Protein AF-S4PIK2-F1 (afdb_monomer_lite)

Organism: NCBI:txid116150

Radius of gyration: 39.27 Å; chains: 1; bounding box: 96×107×87 Å

pLDDT: mean 75.52, std 18.6, range [41.78, 97.94]

Secondary structure (DSSP, 8-state):
------SSHHHHHHHHHHHHHHHHHHHHHHHHHHHHHHHHHHHHHHHTTTSSS--------------------PPPPPGGGGSTTS-----------------PPPSSPPP-GGGSHHHHHHHHHHTT--EE-TTS-EEPPP---TTS----TT-HHHHS-HHHHHHHHHHHHHT--HHHHHHHHHHTEEEEE-------S-TT--S-S--EEEEEEEE-TTS-EEEE-TTT-

Structure (mmCIF, N/CA/C/O backbone):
data_AF-S4PIK2-F1
#
_entry.id   AF-S4PIK2-F1
#
loop_
_atom_site.group_PDB
_atom_site.id
_atom_site.type_symbol
_atom_site.label_atom_id
_atom_site.label_alt_id
_atom_site.label_comp_id
_atom_site.label_asym_id
_atom_site.label_entity_id
_atom_site.label_seq_id
_atom_site.pdbx_PDB_ins_code
_atom_site.Cartn_x
_atom_site.Cartn_y
_atom_site.Cartn_z
_atom_site.occupancy
_atom_site.B_iso_or_equiv
_atom_site.auth_seq_id
_atom_site.auth_comp_id
_atom_site.auth_asym_id
_atom_site.auth_atom_id
_atom_site.pdbx_PDB_model_num
ATOM 1 N N . MET A 1 1 ? 64.288 75.799 -42.609 1.00 48.59 1 MET A N 1
ATOM 2 C CA . MET A 1 1 ? 63.403 76.109 -41.470 1.00 48.59 1 MET A CA 1
ATOM 3 C C . MET A 1 1 ? 62.301 75.067 -41.472 1.00 48.59 1 MET A C 1
ATOM 5 O O . MET A 1 1 ? 62.079 74.484 -42.522 1.00 48.59 1 MET A O 1
ATOM 9 N N . ASP A 1 2 ? 61.705 74.833 -40.307 1.00 48.56 2 ASP A N 1
ATOM 10 C CA . ASP A 1 2 ? 60.500 74.020 -40.068 1.00 48.56 2 ASP A CA 1
ATOM 11 C C . ASP A 1 2 ? 60.747 72.581 -39.595 1.00 48.56 2 ASP A C 1
ATOM 13 O O . ASP A 1 2 ? 60.775 71.621 -40.354 1.00 48.56 2 ASP A O 1
ATOM 17 N N . ASN A 1 3 ? 60.913 72.465 -38.274 1.00 49.25 3 ASN A N 1
ATOM 18 C CA . ASN A 1 3 ? 60.633 71.268 -37.484 1.00 49.25 3 ASN A CA 1
ATOM 19 C C . ASN A 1 3 ? 60.160 71.719 -36.092 1.00 49.25 3 ASN A C 1
ATOM 21 O O . ASN A 1 3 ? 60.960 71.814 -35.164 1.00 49.25 3 ASN A O 1
ATOM 25 N N . MET A 1 4 ? 58.871 72.019 -35.940 1.00 58.56 4 MET A N 1
ATOM 26 C CA . MET A 1 4 ? 58.173 72.054 -34.649 1.00 58.56 4 MET A CA 1
ATOM 27 C C . MET A 1 4 ? 56.706 71.705 -34.901 1.00 58.56 4 MET A C 1
ATOM 29 O O . MET A 1 4 ? 56.103 72.343 -35.747 1.00 58.56 4 MET A O 1
ATOM 33 N N . GLU A 1 5 ? 56.192 70.694 -34.185 1.00 57.09 5 GLU A N 1
ATOM 34 C CA . GLU A 1 5 ? 54.781 70.445 -33.795 1.00 57.09 5 GLU A CA 1
ATOM 35 C C . GLU A 1 5 ? 54.436 68.941 -33.804 1.00 57.09 5 GLU A C 1
ATOM 37 O O . GLU A 1 5 ? 53.780 68.432 -34.704 1.00 57.09 5 GLU A O 1
ATOM 42 N N . ALA A 1 6 ? 54.867 68.191 -32.779 1.00 55.91 6 ALA A N 1
ATOM 43 C CA . ALA A 1 6 ? 54.361 66.825 -32.545 1.00 55.91 6 ALA A CA 1
ATOM 44 C C . ALA A 1 6 ? 54.379 66.386 -31.061 1.00 55.91 6 ALA A C 1
ATOM 46 O O . ALA A 1 6 ? 54.435 65.196 -30.765 1.00 55.91 6 ALA A O 1
ATOM 47 N N . GLY A 1 7 ? 54.368 67.328 -30.106 1.00 54.72 7 GLY A N 1
ATOM 48 C CA . GLY A 1 7 ? 54.554 67.026 -28.674 1.00 54.72 7 GLY A CA 1
ATOM 49 C C . GLY A 1 7 ? 53.322 67.162 -27.769 1.00 54.72 7 GLY A C 1
ATOM 50 O O . GLY A 1 7 ? 53.376 66.755 -26.613 1.00 54.72 7 GLY A O 1
ATOM 51 N N . THR A 1 8 ? 52.216 67.742 -28.240 1.00 55.38 8 THR A N 1
ATOM 52 C CA . THR A 1 8 ? 51.115 68.198 -27.364 1.00 55.38 8 THR A CA 1
ATOM 53 C C . THR A 1 8 ? 49.846 67.340 -27.420 1.00 55.38 8 THR A C 1
ATOM 55 O O . THR A 1 8 ? 49.065 67.366 -26.470 1.00 55.38 8 THR A O 1
ATOM 58 N N . SER A 1 9 ? 49.649 66.523 -28.460 1.00 54.91 9 SER A N 1
ATOM 59 C CA . SER A 1 9 ? 48.389 65.779 -28.664 1.00 54.91 9 SER A CA 1
ATOM 60 C C . SER A 1 9 ? 48.259 64.488 -27.838 1.00 54.91 9 SER A C 1
ATOM 62 O O . SER A 1 9 ? 47.159 64.138 -27.420 1.00 54.91 9 SER A O 1
ATOM 64 N N . SER A 1 10 ? 49.362 63.802 -27.511 1.00 56.00 10 SER A N 1
ATOM 65 C CA . SER A 1 10 ? 49.327 62.494 -26.824 1.00 56.00 10 SER A CA 1
ATOM 66 C C . SER A 1 10 ? 49.040 62.569 -25.313 1.00 56.00 10 SER A C 1
ATOM 68 O O . SER A 1 10 ? 48.574 61.600 -24.713 1.00 56.00 10 SER A O 1
ATOM 70 N N . ASN A 1 11 ? 49.273 63.717 -24.668 1.00 56.66 11 ASN A N 1
ATOM 71 C CA . ASN A 1 11 ? 49.020 63.893 -23.228 1.00 56.66 11 ASN A CA 1
ATOM 72 C C . ASN A 1 11 ? 47.545 64.200 -22.902 1.00 56.66 11 ASN A C 1
ATOM 74 O O . ASN A 1 11 ? 47.058 63.894 -21.809 1.00 56.66 11 ASN A O 1
ATOM 78 N N . ILE A 1 12 ? 46.803 64.775 -23.851 1.00 57.78 12 ILE A N 1
ATOM 79 C CA . ILE A 1 12 ? 45.404 65.173 -23.646 1.00 57.78 12 ILE A CA 1
ATOM 80 C C . ILE A 1 12 ? 44.472 63.952 -23.734 1.00 57.78 12 ILE A C 1
ATOM 82 O O . ILE A 1 12 ? 43.569 63.807 -22.905 1.00 57.78 12 ILE A O 1
ATOM 86 N N . GLU A 1 13 ? 44.738 63.023 -24.655 1.00 57.81 13 GLU A N 1
ATOM 87 C CA . GLU A 1 13 ? 43.958 61.785 -24.818 1.00 57.81 13 GLU A CA 1
ATOM 88 C C . GLU A 1 13 ? 44.077 60.851 -23.603 1.00 57.81 13 GLU A C 1
ATOM 90 O O . GLU A 1 13 ? 43.070 60.362 -23.085 1.00 57.81 13 GLU A O 1
ATOM 95 N N . ASN A 1 14 ? 45.283 60.701 -23.044 1.00 57.06 14 ASN A N 1
ATOM 96 C CA . ASN A 1 14 ? 45.509 59.892 -21.840 1.00 57.06 14 ASN A CA 1
ATOM 97 C C . ASN A 1 14 ? 44.784 60.452 -20.598 1.00 57.06 14 ASN A C 1
ATOM 99 O O . ASN A 1 14 ? 44.290 59.701 -19.753 1.00 57.06 14 ASN A O 1
ATOM 103 N N . THR A 1 15 ? 44.639 61.777 -20.512 1.00 60.03 15 THR A N 1
ATOM 104 C CA . THR A 1 15 ? 43.928 62.442 -19.407 1.00 60.03 15 THR A CA 1
ATOM 105 C C . THR A 1 15 ? 42.402 62.314 -19.538 1.00 60.03 15 THR A C 1
ATOM 107 O O . THR A 1 15 ? 41.688 62.227 -18.532 1.00 60.03 15 THR A O 1
ATOM 110 N N . MET A 1 16 ? 41.883 62.269 -20.770 1.00 59.72 16 MET A N 1
ATOM 111 C CA . MET A 1 16 ? 40.462 62.040 -21.064 1.00 59.72 16 MET A CA 1
ATOM 112 C C . MET A 1 16 ? 40.035 60.603 -20.721 1.00 59.72 16 MET A C 1
ATOM 114 O O . MET A 1 16 ? 39.004 60.414 -20.067 1.00 59.72 16 MET A O 1
ATOM 118 N N . GLN A 1 17 ? 40.861 59.603 -21.053 1.00 58.72 17 GLN A N 1
ATOM 119 C CA . GLN A 1 17 ? 40.581 58.189 -20.765 1.00 58.72 17 GLN A CA 1
ATOM 120 C C . GLN A 1 17 ? 40.509 57.904 -19.249 1.00 58.72 17 GLN A C 1
ATOM 122 O O . GLN A 1 17 ? 39.618 57.194 -18.775 1.00 58.72 17 GLN A O 1
ATOM 127 N N . GLY A 1 18 ? 41.394 58.521 -18.452 1.00 66.12 18 GLY A N 1
ATOM 128 C CA . GLY A 1 18 ? 41.400 58.385 -16.988 1.00 66.12 18 GLY A CA 1
ATOM 129 C C . GLY A 1 18 ? 40.154 58.969 -16.307 1.00 66.12 18 GLY A C 1
ATOM 130 O O . GLY A 1 18 ? 39.608 58.372 -15.375 1.00 66.12 18 GLY A O 1
ATOM 131 N N . LYS A 1 19 ? 39.643 60.104 -16.804 1.00 69.62 19 LYS A N 1
ATOM 132 C CA . LYS A 1 19 ? 38.411 60.727 -16.286 1.00 69.62 19 LYS A CA 1
ATOM 133 C C . LYS A 1 19 ? 37.173 59.883 -16.592 1.00 69.62 19 LYS A C 1
ATOM 135 O O . LYS A 1 19 ? 36.316 59.735 -15.720 1.00 69.62 19 LYS A O 1
ATOM 140 N N . GLN A 1 20 ? 37.097 59.284 -17.781 1.00 68.69 20 GLN A N 1
ATOM 141 C CA . GLN A 1 20 ? 35.997 58.386 -18.151 1.00 68.69 20 GLN A CA 1
ATOM 142 C C . GLN A 1 20 ? 35.978 57.112 -17.289 1.00 68.69 20 GLN A C 1
ATOM 144 O O . GLN A 1 20 ? 34.920 56.734 -16.779 1.00 68.69 20 GLN A O 1
ATOM 149 N N . ASN A 1 21 ? 37.145 56.519 -17.019 1.00 70.12 21 ASN A N 1
ATOM 150 C CA . ASN A 1 21 ? 37.259 55.343 -16.150 1.00 70.12 21 ASN A CA 1
ATOM 151 C C . ASN A 1 21 ? 36.852 55.641 -14.696 1.00 70.12 21 ASN A C 1
ATOM 153 O O . ASN A 1 21 ? 36.129 54.858 -14.079 1.00 70.12 21 ASN A O 1
ATOM 157 N N . MET A 1 22 ? 37.220 56.808 -14.158 1.00 68.50 22 MET A N 1
ATOM 158 C CA . MET A 1 22 ? 36.801 57.230 -12.813 1.00 68.50 22 MET A CA 1
ATOM 159 C C . MET A 1 22 ? 35.287 57.469 -12.696 1.00 68.50 22 MET A C 1
ATOM 161 O O . MET A 1 22 ? 34.693 57.189 -11.651 1.00 68.50 22 MET A O 1
ATOM 165 N N . ILE A 1 23 ? 34.636 57.953 -13.760 1.00 74.19 23 ILE A N 1
ATOM 166 C CA . ILE A 1 23 ? 33.173 58.111 -13.808 1.00 74.19 23 ILE A CA 1
ATOM 167 C C . ILE A 1 23 ? 32.481 56.741 -13.837 1.00 74.19 23 ILE A C 1
ATOM 169 O O . ILE A 1 23 ? 31.471 56.550 -13.155 1.00 74.19 23 ILE A O 1
ATOM 173 N N . LEU A 1 24 ? 33.032 55.774 -14.576 1.00 69.25 24 LEU A N 1
ATOM 174 C CA . LEU A 1 24 ? 32.498 54.413 -14.643 1.00 69.25 24 LEU A CA 1
ATOM 175 C C . LEU A 1 24 ? 32.606 53.692 -13.289 1.00 69.25 24 LEU A C 1
ATOM 177 O O . LEU A 1 24 ? 31.624 53.112 -12.826 1.00 69.25 24 LEU A O 1
ATOM 181 N N . ILE A 1 25 ? 33.747 53.809 -12.603 1.00 69.12 25 ILE A N 1
ATOM 182 C CA . ILE A 1 25 ? 33.952 53.228 -11.266 1.00 69.12 25 ILE A CA 1
ATOM 183 C C . ILE A 1 25 ? 32.972 53.833 -10.249 1.00 69.12 25 ILE A C 1
ATOM 185 O O . ILE A 1 25 ? 32.337 53.096 -9.495 1.00 69.12 25 ILE A O 1
ATOM 189 N N . ARG A 1 26 ? 32.761 55.158 -10.265 1.00 70.88 26 ARG A N 1
ATOM 190 C CA . ARG A 1 26 ? 31.777 55.819 -9.384 1.00 70.88 26 ARG A CA 1
ATOM 191 C C . ARG A 1 26 ? 30.342 55.347 -9.644 1.00 70.88 26 ARG A C 1
ATOM 193 O O . ARG A 1 26 ? 29.594 55.150 -8.688 1.00 70.88 26 ARG A O 1
ATOM 200 N N . LYS A 1 27 ? 29.967 55.108 -10.907 1.00 70.50 27 LYS A N 1
ATOM 201 C CA . LYS A 1 27 ? 28.655 54.537 -11.264 1.00 70.50 27 LYS A CA 1
ATOM 202 C C . LYS A 1 27 ? 28.499 53.098 -10.761 1.00 70.50 27 LYS A C 1
ATOM 204 O O . LYS A 1 27 ? 27.450 52.770 -10.221 1.00 70.50 27 LYS A O 1
ATOM 209 N N . ILE A 1 28 ? 29.533 52.262 -10.869 1.00 67.62 28 ILE A N 1
ATOM 210 C CA . ILE A 1 28 ? 29.495 50.866 -10.395 1.00 67.62 28 ILE A CA 1
ATOM 211 C C . ILE A 1 28 ? 29.401 50.801 -8.864 1.00 67.62 28 ILE A C 1
ATOM 213 O O . ILE A 1 28 ? 28.563 50.075 -8.333 1.00 67.62 28 ILE A O 1
ATOM 217 N N . VAL A 1 29 ? 30.197 51.598 -8.144 1.00 66.50 29 VAL A N 1
ATOM 218 C CA . VAL A 1 29 ? 30.164 51.645 -6.669 1.00 66.50 29 VAL A CA 1
ATOM 219 C C . VAL A 1 29 ? 28.812 52.162 -6.158 1.00 66.50 29 VAL A C 1
ATOM 221 O O . VAL A 1 29 ? 28.276 51.626 -5.188 1.00 66.50 29 VAL A O 1
ATOM 224 N N . SER A 1 30 ? 28.209 53.139 -6.845 1.00 67.06 30 SER A N 1
ATOM 225 C CA . SER A 1 30 ? 26.853 53.618 -6.544 1.00 67.06 30 SER A CA 1
ATOM 226 C C . SER A 1 30 ? 25.796 52.524 -6.743 1.00 67.06 30 SER A C 1
ATOM 228 O O . SER A 1 30 ? 24.968 52.321 -5.857 1.00 67.06 30 SER A O 1
ATOM 230 N N . GLN A 1 31 ? 25.859 51.762 -7.838 1.00 59.50 31 GLN A N 1
ATOM 231 C CA . GLN A 1 31 ? 24.916 50.665 -8.090 1.00 59.50 31 GLN A CA 1
ATOM 232 C C . GLN A 1 31 ? 25.069 49.521 -7.073 1.00 59.50 31 GLN A C 1
ATOM 234 O O . GLN A 1 31 ? 24.072 48.999 -6.576 1.00 59.50 31 GLN A O 1
ATOM 239 N N . LEU A 1 32 ? 26.300 49.175 -6.680 1.00 58.72 32 LEU A N 1
ATOM 240 C CA . LEU A 1 32 ? 26.553 48.161 -5.649 1.00 58.72 32 LEU A CA 1
ATOM 241 C C . LEU A 1 32 ? 26.051 48.599 -4.259 1.00 58.72 32 LEU A C 1
ATOM 243 O O . LEU A 1 32 ? 25.538 47.768 -3.512 1.00 58.72 32 LEU A O 1
ATOM 247 N N . SER A 1 33 ? 26.125 49.894 -3.929 1.00 57.88 33 SER A N 1
ATOM 248 C CA . SER A 1 33 ? 25.582 50.454 -2.679 1.00 57.88 33 SER A CA 1
ATOM 249 C C . SER A 1 33 ? 24.047 50.421 -2.615 1.00 57.88 33 SER A C 1
ATOM 251 O O . SER A 1 33 ? 23.472 50.213 -1.545 1.00 57.88 33 SER A O 1
ATOM 253 N N . VAL A 1 34 ? 23.358 50.586 -3.746 1.00 59.75 34 VAL A N 1
ATOM 254 C CA . VAL A 1 34 ? 21.887 50.513 -3.798 1.00 59.75 34 VAL A CA 1
ATOM 255 C C . VAL A 1 34 ? 21.405 49.069 -3.618 1.00 59.75 34 VAL A C 1
ATOM 257 O O . VAL A 1 34 ? 20.442 48.826 -2.890 1.00 59.75 34 VAL A O 1
ATOM 260 N N . VAL A 1 35 ? 22.108 48.094 -4.203 1.00 59.59 35 VAL A N 1
ATOM 261 C CA . VAL A 1 35 ? 21.746 46.668 -4.113 1.00 59.59 35 VAL A CA 1
ATOM 262 C C . VAL A 1 35 ? 21.940 46.115 -2.696 1.00 59.59 35 VAL A C 1
ATOM 264 O O . VAL A 1 35 ? 21.079 45.383 -2.206 1.00 59.59 35 VAL A O 1
ATOM 267 N N . THR A 1 36 ? 23.006 46.499 -1.986 1.00 56.84 36 THR A N 1
ATOM 268 C CA . THR A 1 36 ? 23.229 46.052 -0.596 1.00 56.84 36 THR A CA 1
ATOM 269 C C . THR A 1 36 ? 22.203 46.631 0.382 1.00 56.84 36 THR A C 1
ATOM 271 O O . THR A 1 36 ? 21.752 45.929 1.291 1.00 56.84 36 THR A O 1
ATOM 274 N N . ASN A 1 37 ? 21.754 47.870 0.161 1.00 55.88 37 ASN A N 1
ATOM 275 C CA . ASN A 1 37 ? 20.679 48.483 0.944 1.00 55.88 37 ASN A CA 1
ATOM 276 C C . ASN A 1 37 ? 19.301 47.852 0.667 1.00 55.88 37 ASN A C 1
ATOM 278 O O . ASN A 1 37 ? 18.480 47.739 1.577 1.00 55.88 37 ASN A O 1
ATOM 282 N N . PHE A 1 38 ? 19.044 47.377 -0.554 1.00 56.34 38 PHE A N 1
ATOM 283 C CA . PHE A 1 38 ? 17.775 46.722 -0.896 1.00 56.34 38 PHE A CA 1
ATOM 284 C C . PHE A 1 38 ? 17.659 45.308 -0.300 1.00 56.34 38 PHE A C 1
ATOM 286 O O . PHE A 1 38 ? 16.600 44.920 0.196 1.00 56.34 38 PHE A O 1
ATOM 293 N N . VAL A 1 39 ? 18.762 44.551 -0.282 1.00 58.19 39 VAL A N 1
ATOM 294 C CA . VAL A 1 39 ? 18.813 43.205 0.318 1.00 58.19 39 VAL A CA 1
ATOM 295 C C . VAL A 1 39 ? 18.651 43.262 1.844 1.00 58.19 39 VAL A C 1
ATOM 297 O O . VAL A 1 39 ? 17.966 42.414 2.417 1.00 58.19 39 VAL A O 1
ATOM 300 N N . SER A 1 40 ? 19.192 44.288 2.515 1.00 56.59 40 SER A N 1
ATOM 301 C CA . SER A 1 40 ? 19.033 44.456 3.970 1.00 56.59 40 SER A CA 1
ATOM 302 C C . SER A 1 40 ? 17.601 44.844 4.382 1.00 56.59 40 SER A C 1
ATOM 304 O O . SER A 1 40 ? 17.103 44.375 5.409 1.00 56.59 40 SER A O 1
ATOM 306 N N . LEU A 1 41 ? 16.899 45.630 3.556 1.00 54.91 41 LEU A N 1
ATOM 307 C CA . LEU A 1 41 ? 15.486 45.983 3.747 1.00 54.91 41 LEU A CA 1
ATOM 308 C C . LEU A 1 41 ? 14.542 44.785 3.561 1.00 54.91 41 LEU A C 1
ATOM 310 O O . LEU A 1 41 ? 13.550 44.673 4.286 1.00 54.91 41 LEU A O 1
ATOM 314 N N . LEU A 1 42 ? 14.855 43.869 2.639 1.00 56.59 42 LEU A N 1
ATOM 315 C CA . LEU A 1 42 ? 14.076 42.643 2.431 1.00 56.59 42 LEU A CA 1
ATOM 316 C C . LEU A 1 42 ? 14.302 41.612 3.549 1.00 56.59 42 LEU A C 1
ATOM 318 O O . LEU A 1 42 ? 13.337 41.002 4.006 1.00 56.59 42 LEU A O 1
ATOM 322 N N . PHE A 1 43 ? 15.524 41.495 4.081 1.00 53.09 43 PHE A N 1
ATOM 323 C CA . PHE A 1 43 ? 15.800 40.647 5.250 1.00 53.09 43 PHE A CA 1
ATOM 324 C C . PHE A 1 43 ? 15.129 41.159 6.535 1.00 53.09 43 PHE A C 1
ATOM 326 O O . PHE A 1 43 ? 14.634 40.360 7.328 1.00 53.09 43 PHE A O 1
ATOM 333 N N . ARG A 1 44 ? 15.035 42.482 6.740 1.00 53.12 44 ARG A N 1
ATOM 334 C CA . ARG A 1 44 ? 14.359 43.053 7.923 1.00 53.12 44 ARG A CA 1
ATOM 335 C C . ARG A 1 44 ? 12.834 42.893 7.897 1.00 53.12 44 ARG A C 1
ATOM 337 O O . ARG A 1 44 ? 12.249 42.674 8.951 1.00 53.12 44 ARG A O 1
ATOM 344 N N . LYS A 1 45 ? 12.193 42.933 6.722 1.00 52.62 45 LYS A N 1
ATOM 345 C CA . LYS A 1 45 ? 10.731 42.740 6.591 1.00 52.62 45 LYS A CA 1
ATOM 346 C C . LYS A 1 45 ? 10.274 41.288 6.774 1.00 52.62 45 LYS A C 1
ATOM 348 O O . LYS A 1 45 ? 9.111 41.061 7.087 1.00 52.62 45 LYS A O 1
ATOM 353 N N . GLN A 1 46 ? 11.165 40.311 6.602 1.00 47.09 46 GLN A N 1
ATOM 354 C CA . GLN A 1 46 ? 10.838 38.894 6.798 1.00 47.09 46 GLN A CA 1
ATOM 355 C C . GLN A 1 46 ? 10.997 38.445 8.263 1.00 47.09 46 GLN A C 1
ATOM 357 O O . GLN A 1 46 ? 10.366 37.476 8.674 1.00 47.09 46 GLN A O 1
ATOM 362 N N . ILE A 1 47 ? 11.784 39.174 9.065 1.00 47.16 47 ILE A N 1
ATOM 363 C CA . ILE A 1 47 ? 12.027 38.864 10.485 1.00 47.16 47 ILE A CA 1
ATOM 364 C C . ILE A 1 47 ? 10.891 39.374 11.391 1.00 47.16 47 ILE A C 1
ATOM 366 O O . ILE A 1 47 ? 10.562 38.712 12.369 1.00 47.16 47 ILE A O 1
ATOM 370 N N . THR A 1 48 ? 10.210 40.473 11.045 1.00 48.12 48 THR A N 1
ATOM 371 C CA . THR A 1 48 ? 9.084 41.001 11.848 1.00 48.12 48 THR A CA 1
ATOM 372 C C . THR A 1 48 ? 7.764 40.244 11.666 1.00 48.12 48 THR A C 1
ATOM 374 O O . THR A 1 48 ? 6.830 40.488 12.412 1.00 48.12 48 THR A O 1
ATOM 377 N N . LEU A 1 49 ? 7.659 39.330 10.693 1.00 50.69 49 LEU A N 1
ATOM 378 C CA . LEU A 1 49 ? 6.473 38.475 10.497 1.00 50.69 49 LEU A CA 1
ATOM 379 C C . LEU A 1 49 ? 6.580 37.111 11.207 1.00 50.69 49 LEU A C 1
ATOM 381 O O . LEU A 1 49 ? 5.653 36.308 11.140 1.00 50.69 49 LEU A O 1
ATOM 385 N N . LEU A 1 50 ? 7.711 36.835 11.866 1.00 45.62 50 LEU A N 1
ATOM 386 C CA . LEU A 1 50 ? 7.996 35.569 12.556 1.00 45.62 50 LEU A CA 1
ATOM 387 C C . LEU A 1 50 ? 8.001 35.692 14.087 1.00 45.62 50 LEU A C 1
ATOM 389 O O . LEU A 1 50 ? 7.955 34.669 14.766 1.00 45.62 50 LEU A O 1
ATOM 393 N N . SER A 1 51 ? 8.003 36.912 14.629 1.00 49.56 51 SER A N 1
ATOM 394 C CA . SER A 1 51 ? 7.880 37.168 16.071 1.00 49.56 51 SER A CA 1
ATOM 395 C C . SER A 1 51 ? 6.442 37.076 16.593 1.00 49.56 51 SER A C 1
ATOM 397 O O . SER A 1 51 ? 6.261 36.838 17.778 1.00 49.56 51 SER A O 1
ATOM 399 N N . ASP A 1 52 ? 5.429 37.157 15.724 1.00 50.34 52 ASP A N 1
ATOM 400 C CA . ASP A 1 52 ? 4.011 37.091 16.129 1.00 50.34 52 ASP A CA 1
ATOM 401 C C . ASP A 1 52 ? 3.452 35.651 16.156 1.00 50.34 52 ASP A C 1
ATOM 403 O O . ASP A 1 52 ? 2.298 35.427 16.514 1.00 50.34 52 ASP A O 1
ATOM 407 N N . ILE A 1 53 ? 4.264 34.651 15.783 1.00 52.53 53 ILE A N 1
ATOM 408 C CA . ILE A 1 53 ? 3.898 33.219 15.814 1.00 52.53 53 ILE A CA 1
ATOM 409 C C . ILE A 1 53 ? 4.453 32.513 17.064 1.00 52.53 53 ILE A C 1
ATOM 411 O O . ILE A 1 53 ? 3.921 31.483 17.473 1.00 52.53 53 ILE A O 1
ATOM 415 N N . PHE A 1 54 ? 5.486 33.070 17.700 1.00 43.34 54 PHE A N 1
ATOM 416 C CA . PHE A 1 54 ? 6.134 32.498 18.883 1.00 43.34 54 PHE A CA 1
ATOM 417 C C . PHE A 1 54 ? 6.092 33.476 20.059 1.00 43.34 54 PHE A C 1
ATOM 419 O O . PHE A 1 54 ? 7.127 33.817 20.628 1.00 43.34 54 PHE A O 1
ATOM 426 N N . GLY A 1 55 ? 4.883 33.908 20.427 1.00 47.94 55 GLY A N 1
ATOM 427 C CA . GLY A 1 55 ? 4.620 34.400 21.777 1.00 47.94 55 GLY A CA 1
ATOM 428 C C . GLY A 1 55 ? 4.919 33.276 22.767 1.00 47.94 55 GLY A C 1
ATOM 429 O O . GLY A 1 55 ? 4.093 32.394 22.987 1.00 47.94 55 GLY A O 1
ATOM 430 N N . VAL A 1 56 ? 6.156 33.254 23.260 1.00 47.59 56 VAL A N 1
ATOM 431 C CA . VAL A 1 56 ? 6.586 32.456 24.405 1.00 47.59 56 VAL A CA 1
ATOM 432 C C . VAL A 1 56 ? 6.116 33.228 25.626 1.00 47.59 56 VAL A C 1
ATOM 434 O O . VAL A 1 56 ? 6.840 34.066 26.157 1.00 47.59 56 VAL A O 1
ATOM 437 N N . ASP A 1 57 ? 4.867 32.990 26.000 1.00 54.19 57 ASP A N 1
ATOM 438 C CA . ASP A 1 57 ? 4.403 33.311 27.335 1.00 54.19 57 ASP A CA 1
ATOM 439 C C . ASP A 1 57 ? 4.800 32.171 28.279 1.00 54.19 57 ASP A C 1
ATOM 441 O O . ASP A 1 57 ? 4.712 30.990 27.938 1.00 54.19 57 ASP A O 1
ATOM 445 N N . GLU A 1 58 ? 5.164 32.595 29.486 1.00 66.56 58 GLU A N 1
ATOM 446 C CA . GLU A 1 58 ? 5.048 31.852 30.740 1.00 66.56 58 GLU A CA 1
ATOM 447 C C . GLU A 1 58 ? 6.277 31.045 31.199 1.00 66.56 58 GLU A C 1
ATOM 449 O O . GLU A 1 58 ? 6.508 29.882 30.872 1.00 66.56 58 GLU A O 1
ATOM 454 N N . GLU A 1 59 ? 7.061 31.733 32.033 1.00 60.94 59 GLU A N 1
ATOM 455 C CA . GLU A 1 59 ? 7.844 31.171 33.132 1.00 60.94 59 GLU A CA 1
ATOM 456 C C . GLU A 1 59 ? 6.995 30.179 33.949 1.00 60.94 59 GLU A C 1
ATOM 458 O O . GLU A 1 59 ? 6.055 30.584 34.630 1.00 60.94 59 GLU A O 1
ATOM 463 N N . ASP A 1 60 ? 7.361 28.896 33.935 1.00 57.66 60 ASP A N 1
ATOM 464 C CA . ASP A 1 60 ? 6.934 27.936 34.956 1.00 57.66 60 ASP A CA 1
ATOM 465 C C . ASP A 1 60 ? 8.170 27.515 35.769 1.00 57.66 60 ASP A C 1
ATOM 467 O O . ASP A 1 60 ? 9.024 26.777 35.257 1.00 57.66 60 ASP A O 1
ATOM 471 N N . PRO A 1 61 ? 8.331 27.985 37.021 1.00 52.75 61 PRO A N 1
ATOM 472 C CA . PRO A 1 61 ? 9.392 27.531 37.900 1.00 52.75 61 PRO A CA 1
ATOM 473 C C . PRO A 1 61 ? 8.996 26.169 38.480 1.00 52.75 61 PRO A C 1
ATOM 475 O O . PRO A 1 61 ? 8.721 26.035 39.674 1.00 52.75 61 PRO A O 1
ATOM 478 N N . TYR A 1 62 ? 8.985 25.130 37.642 1.00 60.53 62 TYR A N 1
ATOM 479 C CA . TYR A 1 62 ? 8.849 23.762 38.122 1.00 60.53 62 TYR A CA 1
ATOM 480 C C . TYR A 1 62 ? 10.157 23.356 38.810 1.00 60.53 62 TYR A C 1
ATOM 482 O O . TYR A 1 62 ? 11.096 22.850 38.193 1.00 60.53 62 TYR A O 1
ATOM 490 N N . GLN A 1 63 ? 10.239 23.625 40.113 1.00 57.53 63 GLN A N 1
ATOM 491 C CA . GLN A 1 63 ? 11.255 23.040 40.975 1.00 57.53 63 GLN A CA 1
ATOM 492 C C . GLN A 1 63 ? 11.011 21.534 41.042 1.00 57.53 63 GLN A C 1
ATOM 494 O O . GLN A 1 63 ? 10.148 21.056 41.780 1.00 57.53 63 GLN A O 1
ATOM 499 N N . ASP A 1 64 ? 11.798 20.797 40.260 1.00 61.84 64 ASP A N 1
ATOM 500 C CA . ASP A 1 64 ? 11.977 19.355 40.372 1.00 61.84 64 ASP A CA 1
ATOM 501 C C . ASP A 1 64 ? 12.538 19.032 41.765 1.00 61.84 64 ASP A C 1
ATOM 503 O O . ASP A 1 64 ? 13.745 18.947 41.994 1.00 61.84 64 ASP A O 1
ATOM 507 N N . SER A 1 65 ? 11.638 18.921 42.741 1.00 61.00 65 SER A N 1
ATOM 508 C CA . SER A 1 65 ? 11.927 18.293 44.023 1.00 61.00 65 SER A CA 1
ATOM 509 C C . SER A 1 65 ? 12.037 16.797 43.758 1.00 61.00 65 SER A C 1
ATOM 511 O O . SER A 1 65 ? 11.081 16.046 43.951 1.00 61.00 65 SER A O 1
ATOM 513 N N . GLY A 1 66 ? 13.206 16.397 43.257 1.00 59.94 66 GLY A N 1
ATOM 514 C CA . GLY A 1 66 ? 13.586 15.026 42.959 1.00 59.94 66 GLY A CA 1
ATOM 515 C C . GLY A 1 66 ? 13.609 14.155 44.212 1.00 59.94 66 GLY A C 1
ATOM 516 O O . GLY A 1 66 ? 14.671 13.793 44.713 1.00 59.94 66 GLY A O 1
ATOM 517 N N . SER A 1 67 ? 12.436 13.771 44.713 1.00 65.88 67 SER A N 1
ATOM 518 C CA . SER A 1 67 ? 12.325 12.553 45.502 1.00 65.88 67 SER A CA 1
ATOM 519 C C . SER A 1 67 ? 12.407 11.388 44.522 1.00 65.88 67 SER A C 1
ATOM 521 O O . SER A 1 67 ? 11.447 11.080 43.813 1.00 65.88 67 SER A O 1
ATOM 523 N N . GLU A 1 68 ? 13.592 10.794 44.451 1.00 66.38 68 GLU A N 1
ATOM 524 C CA . GLU A 1 68 ? 13.918 9.604 43.679 1.00 66.38 68 GLU A CA 1
ATOM 525 C C . GLU A 1 68 ? 12.915 8.488 44.009 1.00 66.38 68 GLU A C 1
ATOM 527 O O . GLU A 1 68 ? 12.977 7.836 45.052 1.00 66.38 68 GLU A O 1
ATOM 532 N N . TYR A 1 69 ? 11.919 8.302 43.140 1.00 71.81 69 TYR A N 1
ATOM 533 C CA . TYR A 1 69 ? 10.997 7.183 43.252 1.00 71.81 69 TYR A CA 1
ATOM 534 C C . TYR A 1 69 ? 11.782 5.910 42.944 1.00 71.81 69 TYR A C 1
ATOM 536 O O . TYR A 1 69 ? 11.954 5.543 41.783 1.00 71.81 69 TYR A O 1
ATOM 544 N N . LEU A 1 70 ? 12.275 5.244 43.987 1.00 68.62 70 LEU A N 1
ATOM 545 C CA . LEU A 1 70 ? 12.758 3.874 43.907 1.00 68.62 70 LEU A CA 1
ATOM 546 C C . LEU A 1 70 ? 11.532 2.958 43.994 1.00 68.62 70 LEU A C 1
ATOM 548 O O . LEU A 1 70 ? 10.950 2.831 45.076 1.00 68.62 70 LEU A O 1
ATOM 552 N N . PRO A 1 71 ? 11.107 2.303 42.896 1.00 62.75 71 PRO A N 1
ATOM 553 C CA . PRO A 1 71 ? 10.064 1.299 42.980 1.00 62.75 71 PRO A CA 1
ATOM 554 C C . PRO A 1 71 ? 10.601 0.188 43.880 1.00 62.75 71 PRO A C 1
ATOM 556 O O . PRO A 1 71 ? 11.599 -0.460 43.548 1.00 62.75 71 PRO A O 1
ATOM 559 N N . SER A 1 72 ? 9.980 -0.010 45.043 1.00 64.88 72 SER A N 1
ATOM 560 C CA . SER A 1 72 ? 10.309 -1.136 45.909 1.00 64.88 72 SER A CA 1
ATOM 561 C C . SER A 1 72 ? 10.212 -2.406 45.072 1.00 64.88 72 SER A C 1
ATOM 563 O O . SER A 1 72 ? 9.176 -2.663 44.457 1.00 64.88 72 SER A O 1
ATOM 565 N N . ARG A 1 73 ? 11.316 -3.160 44.995 1.00 58.94 73 ARG A N 1
ATOM 566 C CA . ARG A 1 73 ? 11.378 -4.438 44.281 1.00 58.94 73 ARG A CA 1
ATOM 567 C C . ARG A 1 73 ? 10.176 -5.282 44.688 1.00 58.94 73 ARG A C 1
ATOM 569 O O . ARG A 1 73 ? 10.060 -5.669 45.849 1.00 58.94 73 ARG A O 1
ATOM 576 N N . SER A 1 74 ? 9.303 -5.557 43.726 1.00 63.78 74 SER A N 1
ATOM 577 C CA . SER A 1 74 ? 8.223 -6.520 43.887 1.00 63.78 74 SER A CA 1
ATOM 578 C C . SER A 1 74 ? 8.819 -7.848 44.369 1.00 63.78 74 SER A C 1
ATOM 580 O O . SER A 1 74 ? 9.804 -8.303 43.774 1.00 63.78 74 SER A O 1
ATOM 582 N N . PRO A 1 75 ? 8.281 -8.468 45.433 1.00 61.91 75 PRO A N 1
ATOM 583 C CA . PRO A 1 75 ? 8.745 -9.778 45.866 1.00 61.91 75 PRO A CA 1
ATOM 584 C C . PRO A 1 75 ? 8.556 -10.786 44.726 1.00 61.91 75 PRO A C 1
ATOM 586 O O . PRO A 1 75 ? 7.541 -10.766 44.027 1.00 61.91 75 PRO A O 1
ATOM 589 N N . SER A 1 76 ? 9.571 -11.623 44.499 1.00 60.50 76 SER A N 1
ATOM 590 C CA . SER A 1 76 ? 9.534 -12.657 43.466 1.00 60.50 76 SER A CA 1
ATOM 591 C C . SER A 1 76 ? 8.372 -13.620 43.725 1.00 60.50 76 SER A C 1
ATOM 593 O O . SER A 1 76 ? 8.168 -13.984 44.888 1.00 60.50 76 SER A O 1
ATOM 595 N N . PRO A 1 77 ? 7.661 -14.080 42.682 1.00 57.31 77 PRO A N 1
ATOM 596 C CA . PRO A 1 77 ? 6.608 -15.073 42.845 1.00 57.31 77 PRO A CA 1
ATOM 597 C C . PRO A 1 77 ? 7.196 -16.336 43.475 1.00 57.31 77 PRO A C 1
ATOM 599 O O . PRO A 1 77 ? 8.240 -16.830 43.037 1.00 57.31 77 PRO A O 1
ATOM 602 N N . THR A 1 78 ? 6.559 -16.829 44.531 1.00 60.91 78 THR A N 1
ATOM 603 C CA . THR A 1 78 ? 6.928 -18.098 45.150 1.00 60.91 78 THR A CA 1
ATOM 604 C C . THR A 1 78 ? 6.470 -19.268 44.267 1.00 60.91 78 THR A C 1
ATOM 606 O O . THR A 1 78 ? 5.496 -19.137 43.527 1.00 60.91 78 THR A O 1
ATOM 609 N N . PRO A 1 79 ? 7.135 -20.437 44.337 1.00 55.72 79 PRO A N 1
ATOM 610 C CA . PRO A 1 79 ? 6.875 -21.589 43.458 1.00 55.72 79 PRO A CA 1
ATOM 611 C C . PRO A 1 79 ? 5.473 -22.229 43.528 1.00 55.72 79 PRO A C 1
ATOM 613 O O . PRO A 1 79 ? 5.253 -23.244 42.875 1.00 55.72 79 PRO A O 1
ATOM 616 N N . LEU A 1 80 ? 4.540 -21.685 44.316 1.00 53.62 80 LEU A N 1
ATOM 617 C CA . LEU A 1 80 ? 3.199 -22.249 44.507 1.00 53.62 80 LEU A CA 1
ATOM 618 C C . LEU A 1 80 ? 2.169 -21.774 43.467 1.00 53.62 80 LEU A C 1
ATOM 620 O O . LEU A 1 80 ? 1.124 -22.401 43.349 1.00 53.62 80 LEU A O 1
ATOM 624 N N . ASP A 1 81 ? 2.483 -20.758 42.658 1.00 51.72 81 ASP A N 1
ATOM 625 C CA . ASP A 1 81 ? 1.566 -20.235 41.627 1.00 51.72 81 ASP A CA 1
ATOM 626 C C . ASP A 1 81 ? 1.659 -20.982 40.275 1.00 51.72 81 ASP A C 1
ATOM 628 O O . ASP A 1 81 ? 1.012 -20.598 39.301 1.00 51.72 81 ASP A O 1
ATOM 632 N N . LEU A 1 82 ? 2.481 -22.038 40.172 1.00 53.56 82 LEU A N 1
ATOM 633 C CA . LEU A 1 82 ? 2.767 -22.717 38.897 1.00 53.56 82 LEU A CA 1
ATOM 634 C C . LEU A 1 82 ? 1.887 -23.945 38.606 1.00 53.56 82 LEU A C 1
ATOM 636 O O . LEU A 1 82 ? 2.041 -24.558 37.552 1.00 53.56 82 LEU A O 1
ATOM 640 N N . ILE A 1 83 ? 0.982 -24.313 39.516 1.00 51.78 83 ILE A N 1
ATOM 641 C CA . ILE A 1 83 ? 0.164 -25.532 39.388 1.00 51.78 83 ILE A CA 1
ATOM 642 C C . ILE A 1 83 ? -1.172 -25.254 38.665 1.00 51.78 83 ILE A C 1
ATOM 644 O O . ILE A 1 83 ? -1.673 -26.126 37.965 1.00 51.78 83 ILE A O 1
ATOM 648 N N . ASP A 1 84 ? -1.675 -24.017 38.679 1.00 47.97 84 ASP A N 1
ATOM 649 C CA . ASP A 1 84 ? -2.998 -23.666 38.123 1.00 47.97 84 ASP A CA 1
ATOM 650 C C . ASP A 1 84 ? -3.037 -23.436 36.591 1.00 47.97 84 ASP A C 1
ATOM 652 O O . ASP A 1 84 ? -4.033 -22.946 36.060 1.00 47.97 84 ASP A O 1
ATOM 656 N N . ILE A 1 85 ? -1.970 -23.755 35.841 1.00 51.22 85 ILE A N 1
ATOM 657 C CA . ILE A 1 85 ? -1.884 -23.446 34.393 1.00 51.22 85 ILE A CA 1
ATOM 658 C C . ILE A 1 85 ? -2.071 -24.684 33.488 1.00 51.22 85 ILE A C 1
ATOM 660 O O . ILE A 1 85 ? -2.128 -24.534 32.267 1.00 51.22 85 ILE A O 1
ATOM 664 N N . LEU A 1 86 ? -2.203 -25.907 34.021 1.00 55.06 86 LEU A N 1
ATOM 665 C CA . LEU A 1 86 ? -2.136 -27.124 33.187 1.00 55.06 86 LEU A CA 1
ATOM 666 C C . LEU A 1 86 ? -3.315 -28.107 33.241 1.00 55.06 86 LEU A C 1
ATOM 668 O O . LEU A 1 86 ? -3.159 -29.224 32.756 1.00 55.06 86 LEU A O 1
ATOM 672 N N . GLU A 1 87 ? -4.510 -27.705 33.671 1.00 53.41 87 GLU A N 1
ATOM 673 C CA . GLU A 1 87 ? -5.709 -28.541 33.489 1.00 53.41 87 GLU A CA 1
ATOM 674 C C . GLU A 1 87 ? -6.840 -27.760 32.809 1.00 53.41 87 GLU A C 1
ATOM 676 O O . GLU A 1 87 ? -7.454 -26.875 33.391 1.00 53.41 87 GLU A O 1
ATOM 681 N N . ASP A 1 88 ? -7.010 -28.033 31.507 1.00 46.25 88 ASP A N 1
ATOM 682 C CA . ASP A 1 88 ? -8.288 -28.387 30.862 1.00 46.25 88 ASP A CA 1
ATOM 683 C C . ASP A 1 88 ? -8.301 -28.007 29.377 1.00 46.25 88 ASP A C 1
ATOM 685 O O . ASP A 1 88 ? -8.821 -26.980 28.937 1.00 46.25 88 ASP A O 1
ATOM 689 N N . ASN A 1 89 ? -7.745 -28.910 28.568 1.00 51.28 89 ASN A N 1
ATOM 690 C CA . ASN A 1 89 ? -7.948 -28.947 27.126 1.00 51.28 89 ASN A CA 1
ATOM 691 C C . ASN A 1 89 ? -8.879 -30.122 26.795 1.00 51.28 89 ASN A C 1
ATOM 693 O O . ASN A 1 89 ? -8.445 -31.158 26.298 1.00 51.28 89 ASN A O 1
ATOM 697 N N . HIS A 1 90 ? -10.172 -29.973 27.089 1.00 53.44 90 HIS A N 1
ATOM 698 C CA . HIS A 1 90 ? -11.197 -30.805 26.461 1.00 53.44 90 HIS A CA 1
ATOM 699 C C . HIS A 1 90 ? -12.527 -30.050 26.319 1.00 53.44 90 HIS A C 1
ATOM 701 O O . HIS A 1 90 ? -13.472 -30.253 27.070 1.00 53.44 90 HIS A O 1
ATOM 707 N N . SER A 1 91 ? -12.637 -29.186 25.306 1.00 41.78 91 SER A N 1
ATOM 708 C CA . SER A 1 91 ? -13.948 -28.729 24.827 1.00 41.78 91 SER A CA 1
ATOM 709 C C . SER A 1 91 ? -14.400 -29.610 23.670 1.00 41.78 91 SER A C 1
ATOM 711 O O . SER A 1 91 ? -13.995 -29.421 22.522 1.00 41.78 91 SER A O 1
ATOM 713 N N . GLN A 1 92 ? -15.258 -30.581 23.988 1.00 42.72 92 GLN A N 1
ATOM 714 C CA . GLN A 1 92 ? -16.199 -31.103 23.008 1.00 42.72 92 GLN A CA 1
ATOM 715 C C . GLN A 1 92 ? -17.227 -30.016 22.695 1.00 42.72 92 GLN A C 1
ATOM 717 O O . GLN A 1 92 ? -17.820 -29.400 23.576 1.00 42.72 92 GLN A O 1
ATOM 722 N N . ASN A 1 93 ? -17.385 -29.794 21.398 1.00 52.66 93 ASN A N 1
ATOM 723 C CA . ASN A 1 93 ? -18.419 -29.005 20.762 1.00 52.66 93 ASN A CA 1
ATOM 724 C C . ASN A 1 93 ? -19.804 -29.498 21.219 1.00 52.66 93 ASN A C 1
ATOM 726 O O . ASN A 1 93 ? -20.183 -30.619 20.893 1.00 52.66 93 ASN A O 1
ATOM 730 N N . ASN A 1 94 ? -20.545 -28.672 21.956 1.00 42.94 94 ASN A N 1
ATOM 731 C CA . ASN A 1 94 ? -21.972 -28.859 22.188 1.00 42.94 94 ASN A CA 1
ATOM 732 C C . ASN A 1 94 ? -22.673 -27.522 21.957 1.00 42.94 94 ASN A C 1
ATOM 734 O O . ASN A 1 94 ? -22.396 -26.521 22.616 1.00 42.94 94 ASN A O 1
ATOM 738 N N . GLN A 1 95 ? -23.547 -27.519 20.955 1.00 52.25 95 GLN A N 1
ATOM 739 C CA . GLN A 1 95 ? -24.519 -26.465 20.721 1.00 52.25 95 GLN A CA 1
ATOM 740 C C . GLN A 1 95 ? -25.509 -26.499 21.884 1.00 52.25 95 GLN A C 1
ATOM 742 O O . GLN A 1 95 ? -26.191 -27.507 22.048 1.00 52.25 95 GLN A O 1
ATOM 747 N N . ASP A 1 96 ? -25.575 -25.427 22.675 1.00 45.81 96 ASP A N 1
ATOM 748 C CA . ASP A 1 96 ? -26.527 -25.322 23.782 1.00 45.81 96 ASP A CA 1
ATOM 749 C C . ASP A 1 96 ? -27.612 -24.262 23.480 1.00 45.81 96 ASP A C 1
ATOM 751 O O . ASP A 1 96 ? -27.322 -23.255 22.817 1.00 45.81 96 ASP A O 1
ATOM 755 N N . PRO A 1 97 ? -28.870 -24.490 23.913 1.00 47.72 97 PRO A N 1
ATOM 756 C CA . PRO A 1 97 ? -30.042 -23.686 23.590 1.00 47.72 97 PRO A CA 1
ATOM 757 C C . PRO A 1 97 ? -30.031 -22.304 24.245 1.00 47.72 97 PRO A C 1
ATOM 759 O O . PRO A 1 97 ? -29.343 -22.043 25.229 1.00 47.72 97 PRO A O 1
ATOM 762 N N . GLN A 1 98 ? -30.876 -21.422 23.710 1.00 52.16 98 GLN A N 1
ATOM 763 C CA . GLN A 1 98 ? -31.176 -20.106 24.270 1.00 52.16 98 GLN A CA 1
ATOM 764 C C . GLN A 1 98 ? -31.719 -20.250 25.703 1.00 52.16 98 GLN A C 1
ATOM 766 O O . GLN A 1 98 ? -32.892 -20.547 25.910 1.00 52.16 98 GLN A O 1
ATOM 771 N N . ASN A 1 99 ? -30.843 -20.070 26.690 1.00 46.12 99 ASN A N 1
ATOM 772 C CA . ASN A 1 99 ? -31.190 -20.004 28.103 1.00 46.12 99 ASN A CA 1
ATOM 773 C C . ASN A 1 99 ? -31.233 -18.528 28.522 1.00 46.12 99 ASN A C 1
ATOM 775 O O . ASN A 1 99 ? -30.196 -17.910 28.779 1.00 46.12 99 ASN A O 1
ATOM 779 N N . ASP A 1 100 ? -32.444 -17.972 28.566 1.00 56.53 100 ASP A N 1
ATOM 780 C CA . ASP A 1 100 ? -32.756 -16.633 29.072 1.00 56.53 100 ASP A CA 1
ATOM 781 C C . ASP A 1 100 ? -32.621 -16.574 30.604 1.00 56.53 100 ASP A C 1
ATOM 783 O O . ASP A 1 100 ? -33.568 -16.287 31.337 1.00 56.53 100 ASP A O 1
ATOM 787 N N . GLN A 1 101 ? -31.422 -16.840 31.125 1.00 60.12 101 GLN A N 1
ATOM 788 C CA . GLN A 1 101 ? -31.117 -16.458 32.498 1.00 60.12 101 GLN A CA 1
ATOM 789 C C . GLN A 1 101 ? -30.839 -14.959 32.527 1.00 60.12 101 GLN A C 1
ATOM 791 O O . GLN A 1 101 ? -29.863 -14.489 31.940 1.00 60.12 101 GLN A O 1
ATOM 796 N N . GLU A 1 102 ? -31.682 -14.206 33.237 1.00 65.56 102 GLU A N 1
ATOM 797 C CA . GLU A 1 102 ? -31.427 -12.814 33.605 1.00 65.56 102 GLU A CA 1
ATOM 798 C C . GLU A 1 102 ? -30.073 -12.713 34.323 1.00 65.56 102 GLU A C 1
ATOM 800 O O . GLU A 1 102 ? -29.941 -12.913 35.535 1.00 65.56 102 GLU A O 1
ATOM 805 N N . GLN A 1 103 ? -29.026 -12.419 33.554 1.00 71.75 103 GLN A N 1
ATOM 806 C CA . GLN A 1 103 ? -27.678 -12.266 34.075 1.00 71.75 103 GLN A CA 1
ATOM 807 C C . GLN A 1 103 ? -27.659 -11.053 35.003 1.00 71.75 103 GLN A C 1
ATOM 809 O O . GLN A 1 103 ? -27.728 -9.897 34.568 1.00 71.75 103 GLN A O 1
ATOM 814 N N . ARG A 1 104 ? -27.560 -11.319 36.311 1.00 78.06 104 ARG A N 1
ATOM 815 C CA . ARG A 1 104 ? -27.382 -10.290 37.339 1.00 78.06 104 ARG A CA 1
ATOM 816 C C . ARG A 1 104 ? -26.222 -9.382 36.929 1.00 78.06 104 ARG A C 1
ATOM 818 O O . ARG A 1 104 ? -25.106 -9.850 36.706 1.00 78.06 104 ARG A O 1
ATOM 825 N N . LYS A 1 105 ? -26.488 -8.076 36.814 1.00 82.62 105 LYS A N 1
ATOM 826 C CA . LYS A 1 105 ? -25.486 -7.101 36.361 1.00 82.62 105 LYS A CA 1
ATOM 827 C C . LYS A 1 105 ? -24.263 -7.166 37.288 1.00 82.62 105 LYS A C 1
ATOM 829 O O . LYS A 1 105 ? -24.419 -6.993 38.498 1.00 82.62 105 LYS A O 1
ATOM 834 N N . PRO A 1 106 ? -23.050 -7.394 36.757 1.00 86.19 106 PRO A N 1
ATOM 835 C CA . PRO A 1 106 ? -21.859 -7.472 37.587 1.00 86.19 106 PRO A CA 1
ATOM 836 C C . PRO A 1 106 ? -21.600 -6.125 38.269 1.00 86.19 106 PRO A C 1
ATOM 838 O O . PRO A 1 106 ? -21.762 -5.064 37.662 1.00 86.19 106 PRO A O 1
ATOM 841 N N . ARG A 1 107 ? -21.139 -6.165 39.527 1.00 87.38 107 ARG A N 1
ATOM 842 C CA . ARG A 1 107 ? -20.825 -4.961 40.324 1.00 87.38 107 ARG A CA 1
ATOM 843 C C . ARG A 1 107 ? -19.785 -4.061 39.645 1.00 87.38 107 ARG A C 1
ATOM 845 O O . ARG A 1 107 ? -19.817 -2.846 39.813 1.00 87.38 107 ARG A O 1
ATOM 852 N N . LYS A 1 108 ? -18.858 -4.646 38.877 1.00 92.00 108 LYS A N 1
ATOM 853 C CA . LYS A 1 108 ? -17.869 -3.925 38.063 1.00 92.00 108 LYS A CA 1
ATOM 854 C C . LYS A 1 108 ? -18.251 -4.006 36.585 1.00 92.00 108 LYS A C 1
ATOM 856 O O . LYS A 1 108 ? -18.634 -5.062 36.091 1.00 92.00 108 LYS A O 1
ATOM 861 N N . ARG A 1 109 ? -18.083 -2.898 35.856 1.00 89.50 109 ARG A N 1
ATOM 862 C CA . ARG A 1 109 ? -18.334 -2.843 34.409 1.00 89.50 109 ARG A CA 1
ATOM 863 C C . ARG A 1 109 ? -17.386 -3.784 33.661 1.00 89.50 109 ARG A C 1
ATOM 865 O O . ARG A 1 109 ? -16.170 -3.601 33.706 1.00 89.50 109 ARG A O 1
ATOM 872 N N . VAL A 1 110 ? -17.946 -4.718 32.895 1.00 91.94 110 VAL A N 1
ATOM 873 C CA . VAL A 1 110 ? -17.176 -5.554 31.963 1.00 91.94 110 VAL A CA 1
ATOM 874 C C . VAL A 1 110 ? -16.604 -4.666 30.859 1.00 91.94 110 VAL A C 1
ATOM 876 O O . VAL A 1 110 ? -17.330 -3.915 30.195 1.00 91.94 110 VAL A O 1
ATOM 879 N N . ARG A 1 111 ? -15.284 -4.717 30.664 1.00 94.25 111 ARG A N 1
ATOM 880 C CA . ARG A 1 111 ? -14.627 -3.995 29.570 1.00 94.25 111 ARG A CA 1
ATOM 881 C C . ARG A 1 111 ? -15.032 -4.642 28.249 1.00 94.25 111 ARG A C 1
ATOM 883 O O . ARG A 1 111 ? -14.938 -5.849 28.095 1.00 94.25 111 ARG A O 1
ATOM 890 N N . GLN A 1 112 ? -15.439 -3.819 27.287 1.00 95.06 112 GLN A N 1
ATOM 891 C CA . GLN A 1 112 ? -15.816 -4.255 25.940 1.00 95.06 112 GLN A CA 1
ATOM 892 C C . GLN A 1 112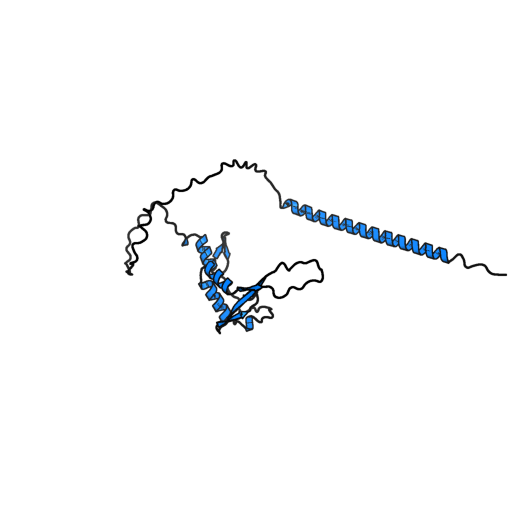 ? -14.946 -3.532 24.902 1.00 95.06 112 GLN A C 1
ATOM 894 O O . GLN A 1 112 ? -15.410 -2.566 24.287 1.00 95.06 112 GLN A O 1
ATOM 899 N N . PRO A 1 113 ? -13.670 -3.933 24.725 1.00 96.44 113 PRO A N 1
ATOM 900 C CA . PRO A 1 113 ? -12.725 -3.203 23.886 1.00 96.44 113 PRO A CA 1
ATOM 901 C C . PRO A 1 113 ? -13.182 -3.054 22.438 1.00 96.44 113 PRO A C 1
ATOM 903 O O . PRO A 1 113 ? -12.961 -2.006 21.837 1.00 96.44 113 PRO A O 1
ATOM 906 N N . HIS A 1 114 ? -13.855 -4.055 21.872 1.00 93.75 114 HIS A N 1
ATOM 907 C CA . HIS A 1 114 ? -14.351 -4.002 20.495 1.00 93.75 114 HIS A CA 1
ATOM 908 C C . HIS A 1 114 ? -15.409 -2.902 20.286 1.00 93.75 114 HIS A C 1
ATOM 910 O O . HIS A 1 114 ? -15.491 -2.340 19.199 1.00 93.75 114 HIS A O 1
ATOM 916 N N . LYS A 1 115 ? -16.163 -2.528 21.334 1.00 95.81 115 LYS A N 1
ATOM 917 C CA . LYS A 1 115 ? -17.156 -1.438 21.290 1.00 95.81 115 LYS A CA 1
ATOM 918 C C . LYS A 1 115 ? -16.536 -0.054 21.477 1.00 95.81 115 LYS A C 1
ATOM 920 O O . LYS A 1 115 ? -17.218 0.960 21.332 1.00 95.81 115 LYS A O 1
ATOM 925 N N . TRP A 1 116 ? -15.252 0.036 21.825 1.00 97.19 116 TRP A N 1
ATOM 926 C CA . TRP A 1 116 ? -14.603 1.332 21.991 1.00 97.19 116 TRP A CA 1
ATOM 927 C C . TRP A 1 116 ? -14.492 2.036 20.642 1.00 97.19 116 TRP A C 1
ATOM 929 O O . TRP A 1 116 ? -13.923 1.495 19.696 1.00 97.19 116 TRP A O 1
ATOM 939 N N . LYS A 1 117 ? -14.950 3.294 20.570 1.00 96.69 117 LYS A N 1
ATOM 940 C CA . LYS A 1 117 ? -14.922 4.117 19.344 1.00 96.69 117 LYS A CA 1
ATOM 941 C C . LYS A 1 117 ? -13.545 4.120 18.657 1.00 96.69 117 LYS A C 1
ATOM 943 O O . LYS A 1 117 ? -13.460 4.126 17.432 1.00 96.69 117 LYS A O 1
ATOM 948 N N . LYS A 1 118 ? -12.453 4.092 19.436 1.00 96.88 118 LYS A N 1
ATOM 949 C CA . LYS A 1 118 ? -11.072 3.999 18.926 1.00 96.88 118 LYS A CA 1
ATOM 950 C C . LYS A 1 118 ? -10.806 2.677 18.200 1.00 96.88 118 LYS A C 1
ATOM 952 O O . LYS A 1 118 ? -10.223 2.707 17.120 1.00 96.88 118 LYS A O 1
ATOM 957 N N . ASN A 1 119 ? -11.245 1.557 18.766 1.00 96.94 119 ASN A N 1
ATOM 958 C CA . ASN A 1 119 ? -11.019 0.223 18.213 1.00 96.94 119 ASN A CA 1
ATOM 959 C C . ASN A 1 119 ? -11.900 -0.028 16.991 1.00 96.94 119 ASN A C 1
ATOM 961 O O . ASN A 1 119 ? -11.379 -0.479 15.977 1.00 96.94 119 ASN A O 1
ATOM 965 N N . ILE A 1 120 ? -13.169 0.393 17.029 1.00 96.62 120 ILE A N 1
ATOM 966 C CA . ILE A 1 120 ? -14.054 0.373 15.852 1.00 96.62 120 ILE A CA 1
ATOM 967 C C . ILE A 1 120 ? -13.405 1.144 14.697 1.00 96.62 120 ILE A C 1
ATOM 969 O O . ILE A 1 120 ? -13.281 0.627 13.592 1.00 96.62 120 ILE A O 1
ATOM 973 N N . ARG A 1 121 ? -12.914 2.364 14.954 1.00 96.69 121 ARG A N 1
ATOM 974 C CA . ARG A 1 121 ? -12.232 3.169 13.930 1.00 96.69 121 ARG A CA 1
ATOM 975 C C . ARG A 1 121 ? -10.949 2.511 13.421 1.00 96.69 121 ARG A C 1
ATOM 977 O O . ARG A 1 121 ? -10.666 2.582 12.230 1.00 96.69 121 ARG A O 1
ATOM 984 N N . LYS A 1 122 ? -10.159 1.901 14.312 1.00 96.06 122 LYS A N 1
ATOM 985 C CA . LYS A 1 122 ? -8.933 1.179 13.941 1.00 96.06 122 LYS A CA 1
ATOM 986 C C . LYS A 1 122 ? -9.257 0.002 13.014 1.00 96.06 122 LYS A C 1
ATOM 988 O O . LYS A 1 122 ? -8.582 -0.138 12.002 1.00 96.06 122 LYS A O 1
ATOM 993 N N . ALA A 1 123 ? -10.299 -0.766 13.327 1.00 95.81 123 ALA A N 1
ATOM 994 C CA . ALA A 1 123 ? -10.758 -1.893 12.520 1.00 95.81 123 ALA A CA 1
ATOM 995 C C . ALA A 1 123 ? -11.287 -1.439 11.149 1.00 95.81 123 ALA A C 1
ATOM 997 O O . ALA A 1 123 ? -10.819 -1.927 10.127 1.00 95.81 123 ALA A O 1
ATOM 998 N N . LYS A 1 124 ? -12.156 -0.417 11.110 1.00 96.56 124 LYS A N 1
ATOM 999 C CA . LYS A 1 124 ? -12.646 0.170 9.848 1.00 96.56 124 LYS A CA 1
ATOM 1000 C C . LYS A 1 124 ? -11.509 0.658 8.950 1.00 96.56 124 LYS A C 1
ATOM 1002 O O . LYS A 1 124 ? -11.493 0.374 7.760 1.00 96.56 124 LYS A O 1
ATOM 1007 N N . ARG A 1 125 ? -10.511 1.343 9.524 1.00 96.19 125 ARG A N 1
ATOM 1008 C CA . ARG A 1 125 ? -9.323 1.782 8.776 1.00 96.19 125 ARG A CA 1
ATOM 1009 C C . ARG A 1 125 ? -8.528 0.601 8.219 1.00 96.19 125 ARG A C 1
ATOM 1011 O O . ARG A 1 125 ? -8.066 0.692 7.088 1.00 96.19 125 ARG A O 1
ATOM 1018 N N . ALA A 1 126 ? -8.350 -0.461 9.005 1.00 96.25 126 ALA A N 1
ATOM 1019 C CA . ALA A 1 126 ? -7.640 -1.654 8.560 1.00 96.25 126 ALA A CA 1
ATOM 1020 C C . ALA A 1 126 ? -8.379 -2.354 7.411 1.00 96.25 126 ALA A C 1
ATOM 1022 O O . ALA A 1 126 ? -7.729 -2.781 6.472 1.00 96.25 126 ALA A O 1
ATOM 1023 N N . ARG A 1 127 ? -9.716 -2.376 7.408 1.00 95.81 127 ARG A N 1
ATOM 1024 C CA . ARG A 1 127 ? -10.521 -2.895 6.284 1.00 95.81 127 ARG A CA 1
ATOM 1025 C C . ARG A 1 127 ? -10.666 -1.936 5.098 1.00 95.81 127 ARG A C 1
ATOM 1027 O O . ARG A 1 127 ? -11.246 -2.300 4.088 1.00 95.81 127 ARG A O 1
ATOM 1034 N N . GLY A 1 128 ? -10.153 -0.709 5.205 1.00 96.19 128 GLY A N 1
ATOM 1035 C CA . GLY A 1 128 ? -10.302 0.297 4.149 1.00 96.19 128 GLY A CA 1
ATOM 1036 C C . GLY A 1 128 ? -11.722 0.856 4.027 1.00 96.19 128 GLY A C 1
ATOM 1037 O O . GLY A 1 128 ? -12.048 1.472 3.020 1.00 96.19 128 GLY A O 1
ATOM 1038 N N . GLU A 1 129 ? -12.563 0.682 5.043 1.00 96.38 129 GLU A N 1
ATOM 1039 C CA . GLU A 1 129 ? -13.946 1.160 5.055 1.00 96.38 129 GLU A CA 1
ATOM 1040 C C . GLU A 1 129 ? -14.044 2.647 5.405 1.00 96.38 129 GLU A C 1
ATOM 1042 O O . GLU A 1 129 ? -13.158 3.234 6.035 1.00 96.38 129 GLU A O 1
ATOM 1047 N N . GLU A 1 130 ? -15.188 3.240 5.068 1.00 97.94 130 GLU A N 1
ATOM 1048 C CA . GLU A 1 130 ? -15.540 4.584 5.505 1.00 97.94 130 GLU A CA 1
ATOM 1049 C C . GLU A 1 130 ? -15.641 4.667 7.039 1.00 97.94 130 GLU A C 1
ATOM 1051 O O . GLU A 1 130 ? -16.273 3.838 7.713 1.00 97.94 130 GLU A O 1
ATOM 1056 N N . TYR A 1 131 ? -15.032 5.701 7.621 1.00 97.56 131 TYR A N 1
ATOM 1057 C CA . TYR A 1 131 ? -15.086 5.932 9.060 1.00 97.56 131 TYR A CA 1
ATOM 1058 C C . TYR A 1 131 ? -15.104 7.412 9.432 1.00 97.56 131 TYR A C 1
ATOM 1060 O O . TYR A 1 131 ? -14.513 8.260 8.772 1.00 97.56 131 TYR A O 1
ATOM 1068 N N . VAL A 1 132 ? -15.693 7.716 10.588 1.00 97.81 132 VA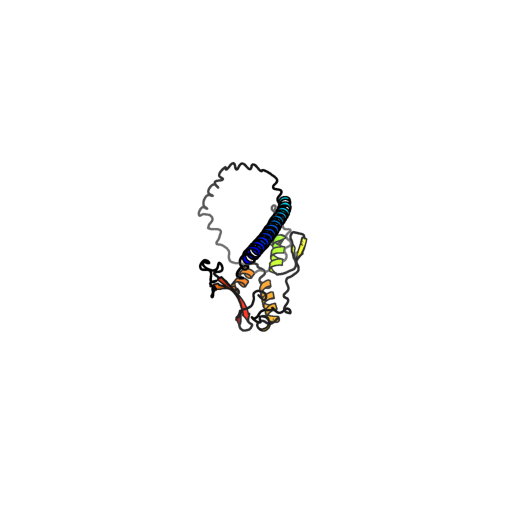L A N 1
ATOM 1069 C CA . VAL A 1 132 ? -15.664 9.060 11.173 1.00 97.81 132 VAL A CA 1
ATOM 1070 C C . VAL A 1 132 ? -14.425 9.214 12.054 1.00 97.81 132 VAL A C 1
ATOM 1072 O O . VAL A 1 132 ? -14.158 8.396 12.946 1.00 97.81 132 VAL A O 1
ATOM 1075 N N . ASN A 1 133 ? -13.620 10.245 11.803 1.00 96.50 133 ASN A N 1
ATOM 1076 C CA . ASN A 1 133 ? -12.411 10.529 12.573 1.00 96.50 133 ASN A CA 1
ATOM 1077 C C . ASN A 1 133 ? -12.740 11.011 14.009 1.00 96.50 133 ASN A C 1
ATOM 1079 O O . ASN A 1 133 ? -13.894 11.061 14.425 1.00 96.50 133 ASN A O 1
ATOM 1083 N N . ALA A 1 134 ? -11.724 11.316 14.824 1.00 95.50 134 ALA A N 1
ATOM 1084 C CA . ALA A 1 134 ? -11.959 11.827 16.183 1.00 95.50 134 ALA A CA 1
ATOM 1085 C C . ALA A 1 134 ? -12.569 13.245 16.199 1.00 95.50 134 ALA A C 1
ATOM 1087 O O . ALA A 1 134 ? -13.231 13.602 17.162 1.00 95.50 134 ALA A O 1
ATOM 1088 N N . LYS A 1 135 ? -12.373 14.011 15.118 1.00 96.06 135 LYS A N 1
ATOM 1089 C CA . LYS A 1 135 ? -12.876 15.376 14.908 1.00 96.06 135 LYS A CA 1
ATOM 1090 C C . LYS A 1 135 ? -14.275 15.415 14.259 1.00 96.06 135 LYS A C 1
ATOM 1092 O O . LYS A 1 135 ? -14.700 16.478 13.834 1.00 96.06 135 LYS A O 1
ATOM 1097 N N . GLY A 1 136 ? -14.950 14.272 14.096 1.00 95.50 136 GLY A N 1
ATOM 1098 C CA . GLY A 1 136 ? -16.273 14.187 13.464 1.00 95.50 136 GLY A CA 1
ATOM 1099 C C . GLY A 1 136 ? -16.300 14.225 11.929 1.00 95.50 136 GLY A C 1
ATOM 1100 O O . GLY A 1 136 ? -17.379 14.152 11.358 1.00 95.50 136 GLY A O 1
ATOM 1101 N N . LYS A 1 137 ? -15.155 14.293 11.234 1.00 97.62 137 LYS A N 1
ATOM 1102 C CA . LYS A 1 137 ? -15.119 14.264 9.759 1.00 97.62 137 LYS A CA 1
ATOM 1103 C C . LYS A 1 137 ? -15.144 12.831 9.230 1.00 97.62 137 LYS A C 1
ATOM 1105 O O . LYS A 1 137 ? -14.358 11.994 9.690 1.00 97.62 137 LYS A O 1
ATOM 1110 N N . THR A 1 138 ? -15.984 12.586 8.234 1.00 97.81 138 THR A N 1
ATOM 1111 C CA . THR A 1 138 ? -16.050 11.328 7.487 1.00 97.81 138 THR A CA 1
ATOM 1112 C C . THR A 1 138 ? -14.842 11.177 6.564 1.00 97.81 138 THR A C 1
ATOM 1114 O O . THR A 1 138 ? -14.487 12.096 5.828 1.00 97.81 138 THR A O 1
ATOM 1117 N N . VAL A 1 139 ? -14.186 10.022 6.631 1.00 97.69 139 VAL A N 1
ATOM 1118 C CA . VAL A 1 139 ? -13.114 9.601 5.725 1.00 97.69 139 VAL A CA 1
ATOM 1119 C C . VAL A 1 139 ? -13.694 8.508 4.828 1.00 97.69 139 VAL A C 1
ATOM 1121 O O . VAL A 1 139 ? -14.132 7.505 5.391 1.00 97.69 139 VAL A O 1
ATOM 1124 N N . PRO A 1 140 ? -13.703 8.680 3.492 1.00 97.75 140 PRO A N 1
ATOM 1125 C CA . PRO A 1 140 ? -14.317 7.726 2.571 1.00 97.75 140 PRO A CA 1
ATOM 1126 C C . PRO A 1 140 ? -13.581 6.384 2.561 1.00 97.75 140 PRO A C 1
ATOM 1128 O O . PRO A 1 140 ? -12.413 6.295 2.963 1.00 97.75 140 PRO A O 1
ATOM 1131 N N . SER A 1 141 ? -14.268 5.352 2.068 1.00 97.06 141 SER A N 1
ATOM 1132 C CA . SER A 1 141 ? -13.657 4.051 1.816 1.00 97.06 141 SER A CA 1
ATOM 1133 C C . SER A 1 141 ? -12.516 4.154 0.801 1.00 97.06 141 SER A C 1
ATOM 1135 O O . SER A 1 141 ? -12.439 5.065 -0.031 1.00 97.06 141 SER A O 1
ATOM 1137 N N . LYS A 1 142 ? -11.576 3.220 0.906 1.00 95.75 142 LYS A N 1
ATOM 1138 C CA . LYS A 1 142 ? -10.454 3.084 -0.012 1.00 95.75 142 LYS A CA 1
ATOM 1139 C C . LYS A 1 142 ? -10.942 2.381 -1.270 1.00 95.75 142 LYS A C 1
ATOM 1141 O O . LYS A 1 142 ? -11.597 1.353 -1.184 1.00 95.75 142 LYS A O 1
ATOM 1146 N N . ASN A 1 143 ? -10.586 2.946 -2.417 1.00 92.44 143 ASN A N 1
ATOM 1147 C CA . ASN A 1 143 ? -10.851 2.390 -3.736 1.00 92.44 143 ASN A CA 1
ATOM 1148 C C . ASN A 1 143 ? -9.574 2.506 -4.572 1.00 92.44 143 ASN A C 1
ATOM 1150 O O . ASN A 1 143 ? -8.766 3.415 -4.347 1.00 92.44 143 ASN A O 1
ATOM 1154 N N . ILE A 1 144 ? -9.395 1.583 -5.512 1.00 90.31 144 ILE A N 1
ATOM 1155 C CA . ILE A 1 144 ? -8.291 1.591 -6.470 1.00 90.31 144 ILE A CA 1
ATOM 1156 C C . ILE A 1 144 ? -8.779 2.134 -7.813 1.00 90.31 144 ILE A C 1
ATOM 1158 O O . ILE A 1 144 ? -9.815 1.712 -8.317 1.00 90.31 144 ILE A O 1
ATOM 1162 N N . ASN A 1 145 ? -8.021 3.065 -8.390 1.00 87.69 145 ASN A N 1
ATOM 1163 C CA . ASN A 1 145 ? -8.291 3.595 -9.723 1.00 87.69 145 ASN A CA 1
ATOM 1164 C C . ASN A 1 145 ? -7.422 2.839 -10.730 1.00 87.69 145 ASN A C 1
ATOM 1166 O O . ASN A 1 145 ? -6.246 3.161 -10.888 1.00 87.69 145 ASN A O 1
ATOM 1170 N N . THR A 1 146 ? -7.986 1.837 -11.400 1.00 86.69 146 THR A N 1
ATOM 1171 C CA . THR A 1 146 ? -7.250 1.006 -12.371 1.00 86.69 146 THR A CA 1
ATOM 1172 C C . THR A 1 146 ? -7.013 1.694 -13.714 1.00 86.69 146 THR A C 1
ATOM 1174 O O . THR A 1 146 ? -6.148 1.271 -14.482 1.00 86.69 146 THR A O 1
ATOM 1177 N N . ASP A 1 147 ? -7.761 2.761 -13.986 1.00 83.44 147 ASP A N 1
ATOM 1178 C CA . ASP A 1 147 ? -7.858 3.361 -15.320 1.00 83.44 147 ASP A CA 1
ATOM 1179 C C . ASP A 1 147 ? -6.798 4.437 -15.579 1.00 83.44 147 ASP A C 1
ATOM 1181 O O . ASP A 1 147 ? -6.609 4.864 -16.715 1.00 83.44 147 ASP A O 1
ATOM 1185 N N . ILE A 1 148 ? -6.095 4.892 -14.537 1.00 87.12 148 ILE A N 1
ATOM 1186 C CA . ILE A 1 148 ? -5.105 5.967 -14.642 1.00 87.12 148 ILE A CA 1
ATOM 1187 C C . ILE A 1 148 ? -3.702 5.349 -14.706 1.00 87.12 148 ILE A C 1
ATOM 1189 O O . ILE A 1 148 ? -3.196 4.911 -13.671 1.00 87.12 148 ILE A O 1
ATOM 1193 N N . PRO A 1 149 ? -3.044 5.324 -15.882 1.00 87.25 149 PRO A N 1
ATOM 1194 C CA . PRO A 1 149 ? -1.720 4.741 -16.013 1.00 87.25 149 PRO A CA 1
ATOM 1195 C C . PRO A 1 149 ? -0.615 5.576 -15.347 1.00 87.25 149 PRO A C 1
ATOM 1197 O O . PRO A 1 149 ? -0.585 6.802 -15.475 1.00 87.25 149 PRO A O 1
ATOM 1200 N N . CYS A 1 150 ? 0.362 4.918 -14.705 1.00 90.12 150 CYS A N 1
ATOM 1201 C CA . CYS A 1 150 ? 1.621 5.571 -14.310 1.00 90.12 150 CYS A CA 1
ATOM 1202 C C . CYS A 1 150 ? 2.325 6.174 -15.544 1.00 90.12 150 CYS A C 1
ATOM 1204 O O . CYS A 1 150 ? 2.421 5.542 -16.599 1.00 90.12 150 CYS A O 1
ATOM 1206 N N . ARG A 1 151 ? 2.952 7.348 -15.400 1.00 89.38 151 ARG A N 1
ATOM 1207 C CA . ARG A 1 151 ? 3.829 7.934 -16.438 1.00 89.38 151 ARG A CA 1
ATOM 1208 C C . ARG A 1 151 ? 5.265 7.426 -16.304 1.00 89.38 151 ARG A C 1
ATOM 1210 O O . ARG A 1 151 ? 6.220 8.198 -16.265 1.00 89.38 151 ARG A O 1
ATOM 1217 N N . CYS A 1 152 ? 5.418 6.114 -16.140 1.00 91.75 152 CYS A N 1
ATOM 1218 C CA . CYS A 1 152 ? 6.673 5.501 -15.732 1.00 91.75 152 CYS A CA 1
ATOM 1219 C C . CYS A 1 152 ? 7.276 4.605 -16.825 1.00 91.75 152 CYS A C 1
ATOM 1221 O O . CYS A 1 152 ? 6.591 3.771 -17.409 1.00 91.75 152 CYS A O 1
ATOM 1223 N N . GLY A 1 153 ? 8.594 4.704 -17.054 1.00 91.25 153 GLY A N 1
ATOM 1224 C CA . GLY A 1 153 ? 9.302 3.910 -18.078 1.00 91.25 153 GLY A CA 1
ATOM 1225 C C . GLY A 1 153 ? 9.324 2.394 -17.828 1.00 91.25 153 GLY A C 1
ATOM 1226 O O . GLY A 1 153 ? 9.752 1.629 -18.683 1.00 91.25 153 GLY A O 1
ATOM 1227 N N . LEU A 1 154 ? 8.846 1.948 -16.660 1.00 89.75 154 LEU A N 1
ATOM 1228 C CA . LEU A 1 154 ? 8.713 0.534 -16.306 1.00 89.75 154 LEU A CA 1
ATOM 1229 C C . LEU A 1 154 ? 7.471 -0.136 -16.908 1.00 89.75 154 LEU A C 1
ATOM 1231 O O . LEU A 1 154 ? 7.371 -1.357 -16.771 1.00 89.75 154 LEU A O 1
ATOM 1235 N N . LYS A 1 155 ? 6.565 0.626 -17.547 1.00 91.31 155 LYS A N 1
ATOM 1236 C CA . LYS A 1 155 ? 5.326 0.126 -18.170 1.00 91.31 155 LYS A CA 1
ATOM 1237 C C . LYS A 1 155 ? 4.503 -0.753 -17.215 1.00 91.31 155 LYS A C 1
ATOM 1239 O O . LYS A 1 155 ? 4.202 -1.905 -17.504 1.00 91.31 155 LYS A O 1
ATOM 1244 N N . CYS A 1 156 ? 4.210 -0.233 -16.020 1.00 92.81 156 CYS A N 1
ATOM 1245 C CA . CYS A 1 156 ? 3.603 -1.040 -14.953 1.00 92.81 156 CYS A CA 1
ATOM 1246 C C . CYS A 1 156 ? 2.187 -1.524 -15.304 1.00 92.81 156 CYS A C 1
ATOM 1248 O O . CYS A 1 156 ? 1.869 -2.670 -15.013 1.00 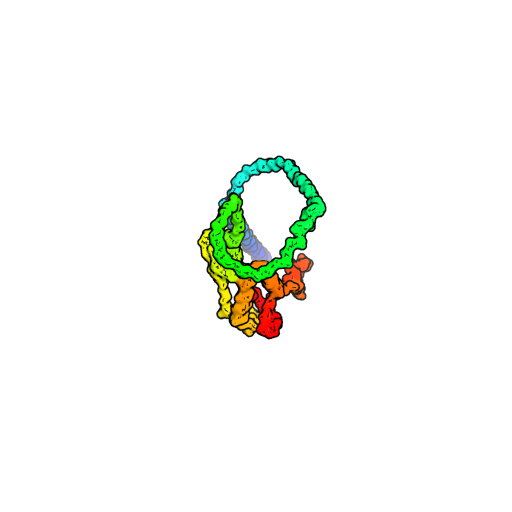92.81 156 CYS A O 1
ATOM 1250 N N . HIS A 1 157 ? 1.378 -0.695 -15.974 1.00 89.94 157 HIS A N 1
ATOM 1251 C CA . HIS A 1 157 ? 0.015 -1.068 -16.383 1.00 89.94 157 HIS A CA 1
ATOM 1252 C C . HIS A 1 157 ? -0.008 -2.156 -17.460 1.00 89.94 157 HIS A C 1
ATOM 1254 O O . HIS A 1 157 ? -0.903 -2.991 -17.447 1.00 89.94 157 HIS A O 1
ATOM 1260 N N . ASP A 1 158 ? 1.001 -2.198 -18.333 1.00 88.94 158 ASP A N 1
ATOM 1261 C CA . ASP A 1 158 ? 1.124 -3.254 -19.346 1.00 88.94 158 ASP A CA 1
ATOM 1262 C C . ASP A 1 158 ? 1.493 -4.598 -18.704 1.00 88.94 158 ASP A C 1
ATOM 1264 O O . ASP A 1 158 ? 1.112 -5.659 -19.187 1.00 88.94 158 ASP A O 1
ATOM 1268 N N . LYS A 1 159 ? 2.256 -4.555 -17.605 1.00 89.81 159 LYS A N 1
ATOM 1269 C CA . LYS A 1 159 ? 2.714 -5.747 -16.882 1.00 89.81 159 LYS A CA 1
ATOM 1270 C C . LYS A 1 159 ? 1.663 -6.309 -15.935 1.00 89.81 159 LYS A C 1
ATOM 1272 O O . LYS A 1 159 ? 1.643 -7.514 -15.724 1.00 89.81 159 LYS A O 1
ATOM 1277 N N . VAL A 1 160 ? 0.850 -5.447 -15.324 1.00 90.88 160 VAL A N 1
ATOM 1278 C CA . VAL A 1 160 ? -0.126 -5.828 -14.296 1.00 90.88 160 VAL A CA 1
ATOM 1279 C C . VAL A 1 160 ? -1.489 -5.256 -14.647 1.00 90.88 160 VAL A C 1
ATOM 1281 O O . VAL A 1 160 ? -1.757 -4.062 -14.481 1.00 90.88 160 VAL A O 1
ATOM 1284 N N . GLY A 1 161 ? -2.361 -6.149 -15.113 1.00 90.75 161 GLY A N 1
ATOM 1285 C CA . GLY A 1 161 ? -3.704 -5.808 -15.567 1.00 90.75 161 GLY A CA 1
ATOM 1286 C C . GLY A 1 161 ? -4.635 -5.352 -14.438 1.00 90.75 161 GLY A C 1
ATOM 1287 O O . GLY A 1 161 ? -4.435 -5.666 -13.263 1.00 90.75 161 GLY A O 1
ATOM 1288 N N . ALA A 1 162 ? -5.707 -4.649 -14.805 1.00 91.75 162 ALA A N 1
ATOM 1289 C CA . ALA A 1 162 ? -6.681 -4.080 -13.867 1.00 91.75 162 ALA A CA 1
ATOM 1290 C C . ALA A 1 162 ? -7.309 -5.122 -12.918 1.00 91.75 162 ALA A C 1
ATOM 1292 O O . ALA A 1 162 ? -7.442 -4.876 -11.720 1.00 91.75 162 ALA A O 1
ATOM 1293 N N . ALA A 1 163 ? -7.637 -6.316 -13.426 1.00 91.88 163 ALA A N 1
ATOM 1294 C CA . ALA A 1 163 ? -8.208 -7.396 -12.616 1.00 91.88 163 ALA A CA 1
ATOM 1295 C C . ALA A 1 163 ? -7.257 -7.845 -11.494 1.00 91.88 163 ALA A C 1
ATOM 1297 O O . ALA A 1 163 ? -7.673 -8.074 -10.360 1.00 91.88 163 ALA A O 1
ATOM 1298 N N . GLN A 1 164 ? -5.962 -7.916 -11.796 1.00 91.94 164 GLN A N 1
ATOM 1299 C CA . GLN A 1 164 ? -4.937 -8.294 -10.835 1.00 91.94 164 GLN A CA 1
ATOM 1300 C C . GLN A 1 164 ? -4.680 -7.187 -9.811 1.00 91.94 164 GLN A C 1
ATOM 1302 O O . GLN A 1 164 ? -4.522 -7.484 -8.630 1.00 91.94 164 GLN A O 1
ATOM 1307 N N . GLN A 1 165 ? -4.685 -5.920 -10.235 1.00 92.25 165 GLN A N 1
ATOM 1308 C CA . GLN A 1 165 ? -4.601 -4.782 -9.315 1.00 92.25 165 GLN A CA 1
ATOM 1309 C C . GLN A 1 165 ? -5.736 -4.829 -8.289 1.00 92.25 165 GLN A C 1
ATOM 1311 O O . GLN A 1 165 ? -5.487 -4.726 -7.087 1.00 92.25 165 GLN A O 1
ATOM 1316 N N . LYS A 1 166 ? -6.968 -5.073 -8.753 1.00 93.62 166 LYS A N 1
ATOM 1317 C CA . LYS A 1 166 ? -8.130 -5.240 -7.878 1.00 93.62 166 LYS A CA 1
ATOM 1318 C C . LYS A 1 166 ? -7.971 -6.439 -6.938 1.00 93.62 166 LYS A C 1
ATOM 1320 O O . LYS A 1 166 ? -8.158 -6.292 -5.739 1.00 93.62 166 LYS A O 1
ATOM 1325 N N . ALA A 1 167 ? -7.523 -7.590 -7.440 1.00 93.69 167 ALA A N 1
ATOM 1326 C CA . ALA A 1 167 ? -7.293 -8.769 -6.603 1.00 93.69 167 ALA A CA 1
ATOM 1327 C C . ALA A 1 167 ? -6.228 -8.537 -5.512 1.00 93.69 167 ALA A C 1
ATOM 1329 O O . ALA A 1 167 ? -6.383 -8.995 -4.378 1.00 93.69 167 ALA A O 1
ATOM 1330 N N . LEU A 1 168 ? -5.146 -7.817 -5.831 1.00 94.19 168 LEU A N 1
ATOM 1331 C CA . LEU A 1 168 ? -4.116 -7.439 -4.858 1.00 94.19 168 LEU A CA 1
ATOM 1332 C C . LEU A 1 168 ? -4.662 -6.458 -3.815 1.00 94.19 168 LEU A C 1
ATOM 1334 O O . LEU A 1 168 ? -4.362 -6.606 -2.629 1.00 94.19 168 LEU A O 1
ATOM 1338 N N . PHE A 1 169 ? -5.472 -5.493 -4.250 1.00 95.19 169 PHE A N 1
ATOM 1339 C CA . PHE A 1 169 ? -6.144 -4.531 -3.382 1.00 95.19 169 PHE A CA 1
ATOM 1340 C C . PHE A 1 169 ? -7.104 -5.223 -2.405 1.00 95.19 169 PHE A C 1
ATOM 1342 O O . PHE A 1 169 ? -7.012 -5.016 -1.193 1.00 95.19 169 PHE A O 1
ATOM 1349 N N . ASP A 1 170 ? -7.962 -6.106 -2.913 1.00 94.88 170 ASP A N 1
ATOM 1350 C CA . ASP A 1 170 ? -8.935 -6.847 -2.109 1.00 94.88 170 ASP A CA 1
ATOM 1351 C C . ASP A 1 170 ? -8.219 -7.755 -1.101 1.00 94.88 170 ASP A C 1
ATOM 1353 O O . ASP A 1 170 ? -8.531 -7.740 0.090 1.00 94.88 170 ASP A O 1
ATOM 1357 N N . ARG A 1 171 ? -7.172 -8.472 -1.537 1.00 94.88 171 ARG A N 1
ATOM 1358 C CA . ARG A 1 171 ? -6.330 -9.290 -0.648 1.00 94.88 171 ARG A CA 1
ATOM 1359 C C . ARG A 1 171 ? -5.679 -8.459 0.457 1.00 94.88 171 ARG A C 1
ATOM 1361 O O . ARG A 1 171 ? -5.579 -8.924 1.592 1.00 94.88 171 ARG A O 1
ATOM 1368 N N . PHE A 1 172 ? -5.222 -7.249 0.141 1.00 96.19 172 PHE A N 1
ATOM 1369 C CA . PHE A 1 172 ? -4.599 -6.366 1.122 1.00 96.19 172 PHE A CA 1
ATOM 1370 C C . PHE A 1 172 ? -5.578 -5.965 2.234 1.00 96.19 172 PHE A C 1
ATOM 1372 O O . PHE A 1 172 ? -5.250 -6.044 3.423 1.00 96.19 172 PHE A O 1
ATOM 1379 N N . TYR A 1 173 ? -6.794 -5.567 1.867 1.00 96.19 173 TYR A N 1
ATOM 1380 C CA . TYR A 1 173 ? -7.801 -5.136 2.836 1.00 96.19 173 TYR A CA 1
ATOM 1381 C C . TYR A 1 173 ? -8.498 -6.298 3.559 1.00 96.19 173 TYR A C 1
ATOM 1383 O O . TYR A 1 173 ? -8.870 -6.134 4.723 1.00 96.19 173 TYR A O 1
ATOM 1391 N N . ALA A 1 174 ? -8.546 -7.488 2.954 1.00 96.06 174 ALA A N 1
ATOM 1392 C CA . ALA A 1 174 ? -9.069 -8.710 3.570 1.00 96.06 174 ALA A CA 1
ATOM 1393 C C . ALA A 1 174 ? -8.285 -9.182 4.811 1.00 96.06 174 ALA A C 1
ATOM 1395 O O . ALA A 1 174 ? -8.808 -9.951 5.607 1.00 96.06 174 ALA A O 1
ATOM 1396 N N . MET A 1 175 ? -7.040 -8.732 5.014 1.00 93.88 175 MET A N 1
ATOM 1397 C CA . MET A 1 175 ? -6.252 -9.104 6.199 1.00 93.88 175 MET A CA 1
ATOM 1398 C C . MET A 1 175 ? -6.758 -8.471 7.507 1.00 93.88 175 MET A C 1
ATOM 1400 O O . MET A 1 175 ? -6.336 -8.904 8.577 1.00 93.88 175 MET A O 1
ATOM 1404 N N . GLU A 1 176 ? -7.579 -7.413 7.435 1.00 91.94 176 GLU A N 1
ATOM 1405 C CA . GLU A 1 176 ? -8.218 -6.677 8.550 1.00 91.94 176 GLU A CA 1
ATOM 1406 C C . GLU A 1 176 ? -7.310 -6.218 9.714 1.00 91.94 176 GLU A C 1
ATOM 1408 O O . GLU A 1 176 ? -7.771 -5.648 10.707 1.00 91.94 176 GLU A O 1
ATOM 1413 N N . SER A 1 177 ? -5.998 -6.415 9.597 1.00 94.88 177 SER A N 1
ATOM 1414 C CA . SER A 1 177 ? -5.010 -6.155 10.632 1.00 94.88 177 SER A CA 1
ATOM 1415 C C . SER A 1 177 ? -3.847 -5.355 10.073 1.00 94.88 177 SER A C 1
ATOM 1417 O O . SER A 1 177 ? -3.169 -5.762 9.132 1.00 94.88 177 SER A O 1
ATOM 1419 N N . PHE A 1 178 ? -3.562 -4.229 10.726 1.00 93.94 178 PHE A N 1
ATOM 1420 C CA . PHE A 1 178 ? -2.467 -3.338 10.352 1.00 93.94 178 PHE A CA 1
ATOM 1421 C C . PHE A 1 178 ? -1.097 -4.032 10.370 1.00 93.94 178 PHE A C 1
ATOM 1423 O O . PHE A 1 178 ? -0.237 -3.720 9.548 1.00 93.94 178 PHE A O 1
ATOM 1430 N N . THR A 1 179 ? -0.873 -4.960 11.305 1.00 96.12 179 THR A N 1
ATOM 1431 C CA . THR A 1 179 ? 0.412 -5.662 11.423 1.00 96.12 179 THR A CA 1
ATOM 1432 C C . THR A 1 179 ? 0.622 -6.627 10.263 1.00 96.12 179 THR A C 1
ATOM 1434 O O . THR A 1 179 ? 1.693 -6.606 9.663 1.00 96.12 179 THR A O 1
ATOM 1437 N N . LEU A 1 180 ? -0.413 -7.393 9.900 1.00 96.25 180 LEU A N 1
ATOM 1438 C CA . LEU A 1 180 ? -0.395 -8.302 8.748 1.00 96.25 180 LEU A CA 1
ATOM 1439 C C . LEU A 1 180 ? -0.274 -7.534 7.428 1.00 96.25 180 LEU A C 1
ATOM 1441 O O . LEU A 1 180 ? 0.517 -7.887 6.562 1.00 96.25 180 LEU A O 1
ATOM 1445 N N . GLN A 1 181 ? -0.990 -6.419 7.303 1.00 96.62 181 GLN A N 1
ATOM 1446 C CA . GLN A 1 181 ? -0.862 -5.526 6.153 1.00 96.62 181 GLN A CA 1
ATOM 1447 C C . GLN A 1 181 ? 0.552 -4.963 6.012 1.00 96.62 181 GLN A C 1
ATOM 1449 O O . GLN A 1 181 ? 1.096 -4.920 4.910 1.00 96.62 181 GLN A O 1
ATOM 1454 N N . SER A 1 182 ? 1.166 -4.555 7.125 1.00 96.50 182 SER A N 1
ATOM 1455 C CA . SER A 1 182 ? 2.530 -4.024 7.128 1.00 96.50 182 SER A CA 1
ATOM 1456 C C . SER A 1 182 ? 3.552 -5.098 6.763 1.00 96.50 182 SER A C 1
ATOM 1458 O O . SER A 1 182 ? 4.422 -4.842 5.934 1.00 96.50 182 SER A O 1
ATOM 1460 N N . SER A 1 183 ? 3.441 -6.305 7.329 1.00 97.00 183 SER A N 1
ATOM 1461 C CA . SER A 1 183 ? 4.342 -7.411 6.986 1.00 97.00 183 SER A CA 1
ATOM 1462 C C . SER A 1 183 ? 4.199 -7.819 5.520 1.00 97.00 183 SER A C 1
ATOM 1464 O O . SER A 1 183 ? 5.211 -8.012 4.845 1.00 97.00 183 SER A O 1
ATOM 1466 N N . TYR A 1 184 ? 2.971 -7.850 4.996 1.00 96.62 184 TYR A N 1
ATOM 1467 C CA . TYR A 1 184 ? 2.710 -8.081 3.580 1.00 96.62 184 TYR A CA 1
ATOM 1468 C C . TYR A 1 184 ? 3.372 -7.013 2.700 1.00 96.62 184 TYR A C 1
ATOM 1470 O O . TYR A 1 184 ? 4.140 -7.356 1.803 1.00 96.62 184 TYR A O 1
ATOM 1478 N N . LEU A 1 185 ? 3.175 -5.723 2.997 1.00 96.25 185 LEU A N 1
ATOM 1479 C CA . LEU A 1 185 ? 3.842 -4.619 2.293 1.00 96.25 185 LEU A CA 1
ATOM 1480 C C . LEU A 1 185 ? 5.369 -4.760 2.318 1.00 96.25 185 LEU A C 1
ATOM 1482 O O . LEU A 1 185 ? 6.017 -4.593 1.287 1.00 96.25 185 LEU A O 1
ATOM 1486 N N . PHE A 1 186 ? 5.955 -5.096 3.469 1.00 96.25 186 PHE A N 1
ATOM 1487 C CA . PHE A 1 186 ? 7.402 -5.277 3.585 1.00 96.25 186 PHE A CA 1
ATOM 1488 C C . PHE A 1 186 ? 7.918 -6.479 2.797 1.00 96.25 186 PHE A C 1
ATOM 1490 O O . PHE A 1 186 ? 8.992 -6.379 2.210 1.00 96.25 186 PHE A O 1
ATOM 1497 N N . SER A 1 187 ? 7.151 -7.569 2.707 1.00 95.50 187 SER A N 1
ATOM 1498 C CA . SER A 1 187 ? 7.529 -8.738 1.898 1.00 95.50 187 SER A CA 1
ATOM 1499 C C . SER A 1 187 ? 7.681 -8.408 0.406 1.00 95.50 187 SER A C 1
ATOM 1501 O O . SER A 1 187 ? 8.466 -9.035 -0.304 1.00 95.50 187 SER A O 1
ATOM 1503 N N . LEU A 1 188 ? 6.971 -7.379 -0.060 1.00 96.00 188 LEU A N 1
ATOM 1504 C CA . LEU A 1 188 ? 6.975 -6.919 -1.443 1.00 96.00 188 LEU A CA 1
ATOM 1505 C C . LEU A 1 188 ? 8.041 -5.846 -1.730 1.00 96.00 188 LEU A C 1
ATOM 1507 O O . LEU A 1 188 ? 8.272 -5.493 -2.892 1.00 96.00 188 LEU A O 1
ATOM 1511 N N . VAL A 1 189 ? 8.715 -5.330 -0.697 1.00 96.88 189 VAL A N 1
ATOM 1512 C CA . VAL A 1 189 ? 9.737 -4.283 -0.812 1.00 96.88 189 VAL A CA 1
ATOM 1513 C C . VAL A 1 189 ? 11.122 -4.874 -0.577 1.00 96.88 189 VAL A C 1
ATOM 1515 O O . VAL A 1 189 ? 11.466 -5.296 0.523 1.00 96.88 189 VAL A O 1
ATOM 1518 N N . LYS A 1 190 ? 11.977 -4.817 -1.599 1.00 95.19 190 LYS A N 1
ATOM 1519 C CA . LYS A 1 190 ? 13.374 -5.256 -1.508 1.00 95.19 190 LYS A CA 1
ATOM 1520 C C . LYS A 1 190 ? 14.285 -4.067 -1.237 1.00 95.19 190 LYS A C 1
ATOM 1522 O O . LYS A 1 190 ? 14.252 -3.075 -1.965 1.00 95.19 190 LYS A O 1
ATOM 1527 N N . VAL A 1 191 ? 15.121 -4.164 -0.208 1.00 95.56 191 VAL A N 1
ATOM 1528 C CA . VAL A 1 191 ? 16.158 -3.167 0.089 1.00 95.56 191 VAL A CA 1
ATOM 1529 C C . VAL A 1 191 ? 17.472 -3.658 -0.505 1.00 95.56 191 VAL A C 1
ATOM 1531 O O . VAL A 1 191 ? 17.978 -4.703 -0.117 1.00 95.56 191 VAL A O 1
ATOM 1534 N N . LEU A 1 192 ? 18.005 -2.916 -1.470 1.00 93.88 192 LEU A N 1
ATOM 1535 C CA . LEU A 1 192 ? 19.251 -3.231 -2.159 1.00 93.88 192 LEU A CA 1
ATOM 1536 C C . LEU A 1 192 ? 20.310 -2.167 -1.857 1.00 93.88 192 LEU A C 1
ATOM 1538 O O . LEU A 1 192 ? 19.959 -0.984 -1.773 1.00 93.88 192 LEU A O 1
ATOM 1542 N N . PRO A 1 193 ? 21.598 -2.533 -1.771 1.00 91.25 193 PRO A N 1
ATOM 1543 C CA . PRO A 1 193 ? 22.665 -1.548 -1.694 1.00 91.25 193 PRO A CA 1
ATOM 1544 C C . PRO A 1 193 ? 22.690 -0.696 -2.968 1.00 91.25 193 PRO A C 1
ATOM 1546 O O . PRO A 1 193 ? 22.335 -1.132 -4.072 1.00 91.25 193 PRO A O 1
ATOM 1549 N N . LYS A 1 194 ? 23.086 0.564 -2.822 1.00 87.50 194 LYS A N 1
ATOM 1550 C CA . LYS A 1 194 ? 23.212 1.498 -3.939 1.00 87.50 194 LYS A CA 1
ATOM 1551 C C . LYS A 1 194 ? 24.313 1.030 -4.904 1.00 87.50 194 LYS A C 1
ATOM 1553 O O . LYS A 1 194 ? 25.465 0.908 -4.519 1.00 87.50 194 LYS A O 1
ATOM 1558 N N . LYS A 1 195 ? 23.962 0.830 -6.182 1.00 84.06 195 LYS A N 1
ATOM 1559 C CA . LYS A 1 195 ? 24.885 0.299 -7.210 1.00 84.06 195 LYS A CA 1
ATOM 1560 C C . LYS A 1 195 ? 25.866 1.318 -7.804 1.00 84.06 195 LYS A C 1
ATOM 1562 O O . LYS A 1 195 ? 26.949 0.937 -8.218 1.00 84.06 195 LYS A O 1
ATOM 1567 N N . ARG A 1 196 ? 25.477 2.594 -7.928 1.00 75.56 196 ARG A N 1
ATOM 1568 C CA . ARG A 1 196 ? 26.306 3.646 -8.550 1.00 75.56 196 ARG A CA 1
ATOM 1569 C C . ARG A 1 196 ? 26.297 4.911 -7.711 1.00 75.56 196 ARG A C 1
ATOM 1571 O O . ARG A 1 196 ? 25.224 5.454 -7.452 1.00 75.56 196 ARG A O 1
ATOM 1578 N N . CYS A 1 197 ? 27.474 5.407 -7.350 1.00 71.75 197 CYS A N 1
ATOM 1579 C CA . CYS A 1 197 ? 27.682 6.753 -6.828 1.00 71.75 197 CYS A CA 1
ATOM 1580 C C . CYS A 1 197 ? 28.319 7.588 -7.942 1.00 71.75 197 CYS A C 1
ATOM 1582 O O . CYS A 1 197 ? 29.389 7.235 -8.416 1.00 71.75 197 CYS A O 1
ATOM 1584 N N . SER A 1 198 ? 27.660 8.665 -8.381 1.00 64.19 198 SER A N 1
ATOM 1585 C CA . SER A 1 198 ? 28.342 9.669 -9.198 1.00 64.19 198 SER A CA 1
ATOM 1586 C C . SER A 1 198 ? 29.217 10.472 -8.249 1.00 64.19 198 SER A C 1
ATOM 1588 O O . SER A 1 198 ? 28.689 11.207 -7.416 1.00 64.19 198 SER A O 1
ATOM 1590 N N . PHE A 1 199 ? 30.528 10.290 -8.324 1.00 61.75 199 PHE A N 1
ATOM 1591 C CA . PHE A 1 199 ? 31.466 11.216 -7.703 1.00 61.75 199 PHE A CA 1
ATOM 1592 C C . PHE A 1 199 ? 31.337 12.518 -8.498 1.00 61.75 199 PHE A C 1
ATOM 1594 O O . PHE A 1 199 ? 31.664 12.555 -9.683 1.00 61.75 199 PHE A O 1
ATOM 1601 N N . LEU A 1 200 ? 30.750 13.556 -7.903 1.00 58.88 200 LEU A N 1
ATOM 1602 C CA . LEU A 1 200 ? 30.908 14.900 -8.449 1.00 58.88 200 LEU A CA 1
ATOM 1603 C C . LEU A 1 200 ? 32.391 15.256 -8.306 1.00 58.88 200 LEU A C 1
ATOM 1605 O O . LEU A 1 200 ? 33.023 14.885 -7.323 1.00 58.88 200 LEU A O 1
ATOM 1609 N N . THR A 1 201 ? 32.939 15.947 -9.300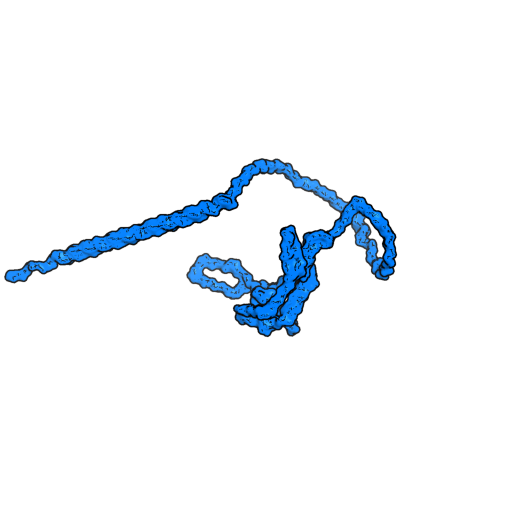 1.00 56.56 201 THR A N 1
ATOM 1610 C CA . THR A 1 201 ? 34.355 16.326 -9.481 1.00 56.56 201 THR A CA 1
ATOM 1611 C C . THR A 1 201 ? 34.981 17.134 -8.337 1.00 56.56 201 THR A C 1
ATOM 1613 O O . THR A 1 201 ? 36.141 17.530 -8.426 1.00 56.56 201 THR A O 1
ATOM 1616 N N . ASP A 1 202 ? 34.245 17.375 -7.257 1.00 58.28 202 ASP A N 1
ATOM 1617 C CA . ASP A 1 202 ? 34.738 18.027 -6.059 1.00 58.28 202 ASP A CA 1
ATOM 1618 C C . ASP A 1 202 ? 35.237 16.964 -5.069 1.00 58.28 202 ASP A C 1
ATOM 1620 O O . ASP A 1 202 ? 34.461 16.178 -4.519 1.00 58.28 202 ASP A O 1
ATOM 1624 N N . ARG A 1 203 ? 36.556 16.938 -4.836 1.00 56.97 203 ARG A N 1
ATOM 1625 C CA . ARG A 1 203 ? 37.291 15.988 -3.969 1.00 56.97 203 ARG A CA 1
ATOM 1626 C C . ARG A 1 203 ? 36.832 15.974 -2.496 1.00 56.97 203 ARG A C 1
ATOM 1628 O O . ARG A 1 203 ? 37.487 15.350 -1.667 1.00 56.97 203 ARG A O 1
ATOM 1635 N N . ARG A 1 204 ? 35.752 16.676 -2.142 1.00 58.09 204 ARG A N 1
ATOM 1636 C CA . ARG A 1 204 ? 35.316 16.944 -0.764 1.00 58.09 204 ARG A CA 1
ATOM 1637 C C . ARG A 1 204 ? 34.012 16.265 -0.348 1.00 58.09 204 ARG A C 1
ATOM 1639 O O . ARG A 1 204 ? 33.630 16.412 0.809 1.00 58.09 204 ARG A O 1
ATOM 1646 N N . GLN A 1 205 ? 33.341 15.503 -1.217 1.00 61.66 205 GLN A N 1
ATOM 1647 C CA . GLN A 1 205 ? 32.207 14.675 -0.784 1.00 61.66 205 GLN A CA 1
ATOM 1648 C C . GLN A 1 205 ? 32.591 13.206 -0.619 1.00 61.66 205 GLN A C 1
ATOM 1650 O O . GLN A 1 205 ? 32.497 12.389 -1.536 1.00 61.66 205 GLN A O 1
ATOM 1655 N N . THR A 1 206 ? 32.967 12.899 0.622 1.00 66.38 206 THR A N 1
ATOM 1656 C CA . THR A 1 206 ? 32.782 11.609 1.284 1.00 66.38 206 THR A CA 1
ATOM 1657 C C . THR A 1 206 ? 31.382 11.081 0.969 1.00 66.38 206 THR A C 1
ATOM 1659 O O . THR A 1 206 ? 30.418 11.836 1.021 1.00 66.38 206 THR A O 1
ATOM 1662 N N . GLU A 1 207 ? 31.316 9.815 0.574 1.00 69.81 207 GLU A N 1
ATOM 1663 C CA . GLU A 1 207 ? 30.151 8.953 0.345 1.00 69.81 207 GLU A CA 1
ATOM 1664 C C . GLU A 1 207 ? 28.736 9.570 0.387 1.00 69.81 207 GLU A C 1
ATOM 1666 O O . GLU A 1 207 ? 28.294 10.241 1.316 1.00 69.81 207 GLU A O 1
ATOM 1671 N N . SER A 1 208 ? 27.925 9.226 -0.615 1.00 75.31 208 SER A N 1
ATOM 1672 C CA . SER A 1 208 ? 26.515 9.618 -0.641 1.00 75.31 208 SER A CA 1
ATOM 1673 C C . SER A 1 208 ? 25.773 9.188 0.630 1.00 75.31 208 SER A C 1
ATOM 1675 O O . SER A 1 208 ? 25.727 8.003 0.941 1.00 75.31 208 SER A O 1
ATOM 1677 N N . ARG A 1 209 ? 25.048 10.126 1.264 1.00 80.94 209 ARG A N 1
ATOM 1678 C CA . ARG A 1 209 ? 24.161 9.868 2.425 1.00 80.94 209 ARG A CA 1
ATOM 1679 C C . ARG A 1 209 ? 23.167 8.712 2.228 1.00 80.94 209 ARG A C 1
ATOM 1681 O O . ARG A 1 209 ? 22.613 8.199 3.194 1.00 80.94 209 ARG A O 1
ATOM 1688 N N . ARG A 1 210 ? 22.880 8.328 0.982 1.00 84.81 210 ARG A N 1
ATOM 1689 C CA . ARG A 1 210 ? 22.003 7.206 0.646 1.00 84.81 210 ARG A CA 1
ATOM 1690 C C . ARG A 1 210 ? 22.833 5.940 0.419 1.00 84.81 210 ARG A C 1
ATOM 1692 O O . ARG A 1 210 ? 23.407 5.781 -0.656 1.00 84.81 210 ARG A O 1
ATOM 1699 N N . SER A 1 211 ? 22.777 5.009 1.367 1.00 88.06 211 SER A N 1
ATOM 1700 C CA . SER A 1 211 ? 23.387 3.674 1.256 1.00 88.06 211 SER A CA 1
ATOM 1701 C C . SER A 1 211 ? 22.513 2.671 0.496 1.00 88.06 211 SER A C 1
ATOM 1703 O O . SER A 1 211 ? 23.023 1.834 -0.245 1.00 88.06 211 SER A O 1
ATOM 1705 N N . ASN A 1 212 ? 21.187 2.794 0.615 1.00 92.69 212 ASN A N 1
ATOM 1706 C CA . ASN A 1 212 ? 20.241 1.787 0.139 1.00 92.69 212 ASN A CA 1
ATOM 1707 C C . ASN A 1 212 ? 19.193 2.334 -0.843 1.00 92.69 212 ASN A C 1
ATOM 1709 O O . ASN A 1 212 ? 18.821 3.513 -0.858 1.00 92.69 212 ASN A O 1
ATOM 1713 N N . THR A 1 213 ? 18.675 1.435 -1.670 1.00 92.12 213 THR A N 1
ATOM 1714 C CA . THR A 1 213 ? 17.597 1.659 -2.630 1.00 92.12 213 THR A CA 1
ATOM 1715 C C . THR A 1 213 ? 16.483 0.656 -2.395 1.00 92.12 213 THR A C 1
ATOM 1717 O O . THR A 1 213 ? 16.738 -0.531 -2.255 1.00 92.12 213 THR A O 1
ATOM 1720 N N . ARG A 1 214 ? 15.238 1.136 -2.362 1.00 94.94 214 ARG A N 1
ATOM 1721 C CA . ARG A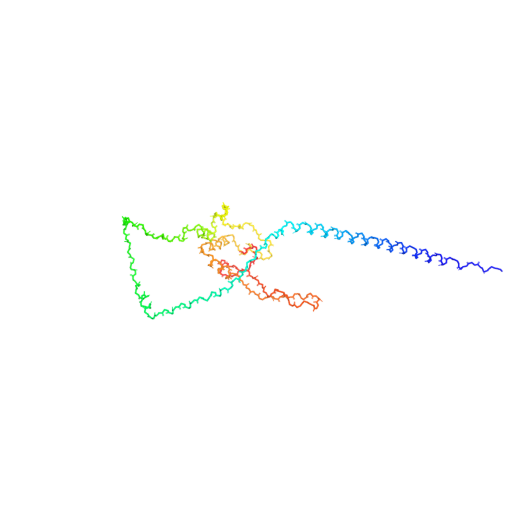 1 214 ? 14.054 0.281 -2.279 1.00 94.94 214 ARG A CA 1
ATOM 1722 C C . ARG A 1 214 ? 13.580 -0.055 -3.687 1.00 94.94 214 ARG A C 1
ATOM 1724 O O . ARG A 1 214 ? 13.487 0.843 -4.524 1.00 94.94 214 ARG A O 1
ATOM 1731 N N . VAL A 1 215 ? 13.295 -1.326 -3.923 1.00 95.44 215 VAL A N 1
ATOM 1732 C CA . VAL A 1 215 ? 12.708 -1.849 -5.154 1.00 95.44 215 VAL A CA 1
ATOM 1733 C C . VAL A 1 215 ? 11.366 -2.469 -4.799 1.00 95.44 215 VAL A C 1
ATOM 1735 O O . VAL A 1 215 ? 11.290 -3.323 -3.919 1.00 95.44 215 VAL A O 1
ATOM 1738 N N . TYR A 1 216 ? 10.321 -2.015 -5.478 1.00 96.69 216 TYR A N 1
ATOM 1739 C CA . TYR A 1 216 ? 8.952 -2.468 -5.273 1.00 96.69 216 TYR A CA 1
ATOM 1740 C C . TYR A 1 216 ? 8.662 -3.627 -6.218 1.00 96.69 216 TYR A C 1
ATOM 1742 O O . TYR A 1 216 ? 8.925 -3.527 -7.421 1.00 96.69 216 TYR A O 1
ATOM 1750 N N . THR A 1 217 ? 8.169 -4.734 -5.673 1.00 96.12 217 THR A N 1
ATOM 1751 C CA . THR A 1 217 ? 7.871 -5.951 -6.431 1.00 96.12 217 THR A CA 1
ATOM 1752 C C . THR A 1 217 ? 6.458 -6.426 -6.161 1.00 96.12 217 THR A C 1
ATOM 1754 O O . THR A 1 217 ? 5.996 -6.342 -5.032 1.00 96.12 217 THR A O 1
ATOM 1757 N N . ILE A 1 218 ? 5.786 -6.951 -7.179 1.00 94.75 218 ILE A N 1
ATOM 1758 C CA . ILE A 1 218 ? 4.438 -7.513 -7.061 1.00 94.75 218 ILE A CA 1
ATOM 1759 C C . ILE A 1 218 ? 4.366 -8.875 -7.755 1.00 94.75 218 ILE A C 1
ATOM 1761 O O . ILE A 1 218 ? 5.041 -9.067 -8.770 1.00 94.75 218 ILE A O 1
ATOM 1765 N N . PRO A 1 219 ? 3.601 -9.834 -7.211 1.00 92.69 219 PRO A N 1
ATOM 1766 C CA . PRO A 1 219 ? 3.452 -11.149 -7.821 1.00 92.69 219 PRO A CA 1
ATOM 1767 C C . PRO A 1 219 ? 2.590 -11.052 -9.083 1.00 92.69 219 PRO A C 1
ATOM 1769 O O . PRO A 1 219 ? 1.513 -10.451 -9.049 1.00 92.69 219 PRO A O 1
ATOM 1772 N N . ASN A 1 220 ? 3.065 -11.644 -10.178 1.00 88.94 220 ASN A N 1
ATOM 1773 C CA . ASN A 1 220 ? 2.338 -11.759 -11.433 1.00 88.94 220 ASN A CA 1
ATOM 1774 C C . ASN A 1 220 ? 1.290 -12.885 -11.375 1.00 88.94 220 ASN A C 1
ATOM 1776 O O . ASN A 1 220 ? 1.326 -13.705 -10.455 1.00 88.94 220 ASN A O 1
ATOM 1780 N N . SER A 1 221 ? 0.408 -12.979 -12.376 1.00 82.81 221 SER A N 1
ATOM 1781 C CA . SER A 1 221 ? -0.469 -14.151 -12.570 1.00 82.81 221 SER A CA 1
ATOM 1782 C C . SER A 1 221 ? 0.306 -15.471 -12.608 1.00 82.81 221 SER A C 1
ATOM 1784 O O . SER A 1 221 ? -0.167 -16.48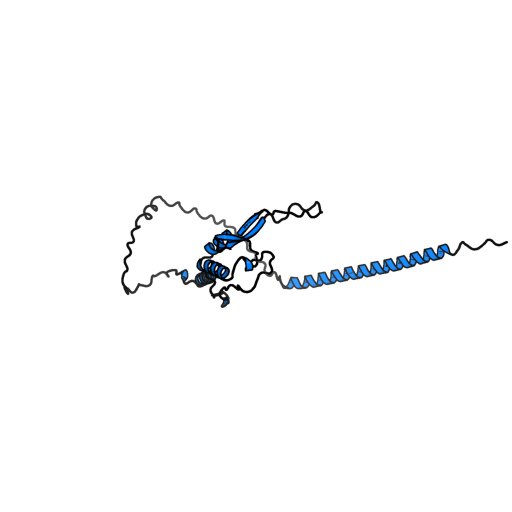4 -12.107 1.00 82.81 221 SER A O 1
ATOM 1786 N N . ASP A 1 222 ? 1.531 -15.427 -13.128 1.00 82.50 222 ASP A N 1
ATOM 1787 C CA . ASP A 1 222 ? 2.402 -16.589 -13.333 1.00 82.50 222 ASP A CA 1
ATOM 1788 C C . ASP A 1 222 ? 3.195 -16.967 -12.066 1.00 82.50 222 ASP A C 1
ATOM 1790 O O . ASP A 1 222 ? 4.092 -17.805 -12.107 1.00 82.50 222 ASP A O 1
ATOM 1794 N N . GLY A 1 223 ? 2.936 -16.294 -10.938 1.00 82.12 223 GLY A N 1
ATOM 1795 C CA . GLY A 1 223 ? 3.647 -16.491 -9.669 1.00 82.12 223 GLY A CA 1
ATOM 1796 C C . GLY A 1 223 ? 5.036 -15.840 -9.596 1.00 82.12 223 GLY A C 1
ATOM 1797 O O . GLY A 1 223 ? 5.669 -15.851 -8.541 1.00 82.12 223 GLY A O 1
ATOM 1798 N N . LEU A 1 224 ? 5.512 -15.222 -10.681 1.00 89.88 224 LEU A N 1
ATOM 1799 C CA . LEU A 1 224 ? 6.788 -14.500 -10.722 1.00 89.88 224 LEU A CA 1
ATOM 1800 C C . LEU A 1 224 ? 6.666 -13.071 -10.185 1.00 89.88 224 LEU A C 1
ATOM 1802 O O . LEU A 1 224 ? 5.654 -12.410 -10.377 1.00 89.88 224 LEU A O 1
ATOM 1806 N N . TYR A 1 225 ? 7.720 -12.545 -9.561 1.00 93.25 225 TYR A N 1
ATOM 1807 C CA . TYR A 1 225 ? 7.722 -11.170 -9.051 1.00 93.25 225 TYR A CA 1
ATOM 1808 C C . TYR A 1 225 ? 8.193 -10.167 -10.105 1.00 93.25 225 TYR A C 1
ATOM 1810 O O . TYR A 1 225 ? 9.335 -10.220 -10.562 1.00 93.25 225 TYR A O 1
ATOM 1818 N N . THR A 1 226 ? 7.346 -9.187 -10.405 1.00 93.69 226 THR A N 1
ATOM 1819 C CA . THR A 1 226 ? 7.628 -8.106 -11.352 1.00 93.69 226 THR A CA 1
ATOM 1820 C C . THR A 1 226 ? 7.934 -6.806 -10.617 1.00 93.69 226 THR A C 1
ATOM 1822 O O . THR A 1 226 ? 7.299 -6.481 -9.616 1.00 93.69 226 THR A O 1
ATOM 1825 N N . THR A 1 227 ? 8.919 -6.047 -11.102 1.00 95.12 227 THR A N 1
ATOM 1826 C CA . THR A 1 227 ? 9.278 -4.739 -10.539 1.00 95.12 227 THR A CA 1
ATOM 1827 C C . THR A 1 227 ? 8.368 -3.632 -11.060 1.00 95.12 227 THR A C 1
ATOM 1829 O O . THR A 1 227 ? 8.124 -3.524 -12.266 1.00 95.12 227 THR A O 1
ATOM 1832 N N . VAL A 1 228 ? 7.912 -2.775 -10.147 1.00 95.56 228 VAL A N 1
ATOM 1833 C CA . VAL A 1 228 ? 7.026 -1.641 -10.442 1.00 95.56 228 VAL A CA 1
ATOM 1834 C C . VAL A 1 228 ? 7.559 -0.329 -9.873 1.00 95.56 228 VAL A C 1
ATOM 1836 O O . VAL A 1 228 ? 8.489 -0.303 -9.062 1.00 95.56 228 VAL A O 1
ATOM 1839 N N . CYS A 1 229 ? 7.007 0.789 -10.346 1.00 94.69 229 CYS A N 1
ATOM 1840 C CA . CYS A 1 229 ? 7.338 2.107 -9.819 1.00 94.69 229 CYS A CA 1
ATOM 1841 C C . CYS A 1 229 ? 6.633 2.363 -8.476 1.00 94.69 229 CYS A C 1
ATOM 1843 O O . CYS A 1 229 ? 5.679 1.683 -8.114 1.00 94.69 229 CYS A O 1
ATOM 1845 N N . LYS A 1 230 ? 7.087 3.395 -7.758 1.00 92.69 230 LYS A N 1
ATOM 1846 C CA . LYS A 1 230 ? 6.505 3.800 -6.471 1.00 92.69 230 LYS A CA 1
ATOM 1847 C C . LYS A 1 230 ? 5.069 4.330 -6.590 1.00 92.69 230 LYS A C 1
ATOM 1849 O O . LYS A 1 230 ? 4.336 4.260 -5.623 1.00 92.69 230 LYS A O 1
ATOM 1854 N N . GLU A 1 231 ? 4.702 4.923 -7.725 1.00 91.50 231 GLU A N 1
ATOM 1855 C CA . GLU A 1 231 ? 3.346 5.460 -7.927 1.00 91.50 231 GLU A CA 1
ATOM 1856 C C . GLU A 1 231 ? 2.316 4.354 -8.164 1.00 91.50 231 GLU A C 1
ATOM 1858 O O . GLU A 1 231 ? 1.153 4.530 -7.832 1.00 91.50 231 GLU A O 1
ATOM 1863 N N . PHE A 1 232 ? 2.752 3.236 -8.748 1.00 92.38 232 PHE A N 1
ATOM 1864 C CA . PHE A 1 232 ? 1.902 2.087 -9.045 1.00 92.38 232 PHE A CA 1
ATOM 1865 C C . PHE A 1 232 ? 1.762 1.129 -7.854 1.00 92.38 232 PHE A C 1
ATOM 1867 O O . PHE A 1 232 ? 0.728 0.489 -7.709 1.00 92.38 232 PHE A O 1
ATOM 1874 N N . PHE A 1 233 ? 2.824 0.991 -7.055 1.00 92.38 233 PHE A N 1
ATOM 1875 C CA . PHE A 1 233 ? 2.867 0.136 -5.868 1.00 92.38 233 PHE A CA 1
ATOM 1876 C C . PHE A 1 233 ? 2.015 0.684 -4.720 1.00 92.38 233 PHE A C 1
ATOM 1878 O O . PHE A 1 233 ? 1.254 -0.116 -4.135 1.00 92.38 233 PHE A O 1
#

Sequence (233 aa):
MDNMEAGTSSNIENTMQGKQNMILIRKIVSQLSVVTNFVSLLFRKQITLLSDIFGVDEEDPYQDSGSEYLPSRSPSPTPLDLIDILEDNHSQNNQDPQNDQEQRKPRKRVRQPHKWKKNIRKAKRARGEEYVNAKGKTVPSKNINTDIPCRCGLKCHDKVGAAQQKALFDRFYAMESFTLQSSYLFSLVKVLPKKRCSFLTDRRQTESRRSNTRVYTIPNSDGLYTTVCKEFF

Foldseek 3Di:
DDDDDDPPPPVVVVVVVVVVVVVVVVVVVVVVVVVVVVVVVVVVVVVVVPVVVDPPDDDDPPPCPPPPPDPDPDPDDDPPVPPPPDDDDDDDDDDDDDDPDPPDDDPDDDDDPCPPLVNVQLLCVLLQQWDQDPVRDIDHGDDDDLPDDDPDPLRVCVQAPPVRLVVVVNVLSVVSDPVVNVVVQVVQKDKDFDDDDDDDPDPPDDDDPDGIDIWGWDQGPVRDIGTDDPVSD